Protein AF-0000000078655365 (afdb_homodimer)

Structure (mmCIF, N/CA/C/O backbone):
data_AF-0000000078655365-model_v1
#
loop_
_entity.id
_entity.type
_entity.pdbx_description
1 polymer 'Superoxide dismutase family protein'
#
loop_
_atom_site.group_PDB
_atom_site.id
_atom_site.type_symbol
_atom_site.label_atom_id
_atom_site.label_alt_id
_atom_site.label_comp_id
_atom_site.label_asym_id
_atom_site.label_entity_id
_atom_site.label_seq_id
_atom_site.pdbx_PDB_ins_code
_atom_site.Cartn_x
_atom_site.Cartn_y
_atom_site.Cartn_z
_atom_site.occupancy
_atom_site.B_iso_or_equiv
_atom_site.auth_seq_id
_atom_site.auth_comp_id
_atom_site.auth_asym_id
_atom_site.auth_atom_id
_atom_site.pdbx_PDB_model_num
ATOM 1 N N . MET A 1 1 ? 68.375 14.352 23.734 1 37.69 1 MET A N 1
ATOM 2 C CA . MET A 1 1 ? 67 14.031 24.109 1 37.69 1 MET A CA 1
ATOM 3 C C . MET A 1 1 ? 66.125 13.93 22.891 1 37.69 1 MET A C 1
ATOM 5 O O . MET A 1 1 ? 65.875 14.93 22.219 1 37.69 1 MET A O 1
ATOM 9 N N . LYS A 1 2 ? 66.312 12.781 22.078 1 41.91 2 LYS A N 1
ATOM 10 C CA . LYS A 1 2 ? 65.562 12.469 20.859 1 41.91 2 LYS A CA 1
ATOM 11 C C . LYS A 1 2 ? 64.062 12.555 21.094 1 41.91 2 LYS A C 1
ATOM 13 O O . LYS A 1 2 ? 63.531 11.953 22.031 1 41.91 2 LYS A O 1
ATOM 18 N N . LYS A 1 3 ? 63.344 13.633 20.703 1 46.44 3 LYS A N 1
ATOM 19 C CA . LYS A 1 3 ? 61.906 13.906 20.625 1 46.44 3 LYS A CA 1
ATOM 20 C C . LYS A 1 3 ? 61.156 12.781 19.906 1 46.44 3 LYS A C 1
ATOM 22 O O . LYS A 1 3 ? 61.5 12.445 18.766 1 46.44 3 LYS A O 1
ATOM 27 N N . TRP A 1 4 ? 60.812 11.703 20.578 1 49 4 TRP A N 1
ATOM 28 C CA . TRP A 1 4 ? 59.938 10.656 20.031 1 49 4 TRP A CA 1
ATOM 29 C C . TRP A 1 4 ? 58.625 11.242 19.5 1 49 4 TRP A C 1
ATOM 31 O O . TRP A 1 4 ? 57.906 11.922 20.219 1 49 4 TRP A O 1
ATOM 41 N N . ILE A 1 5 ? 58.562 11.609 18.266 1 50.75 5 ILE A N 1
ATOM 42 C CA . ILE A 1 5 ? 57.375 12.031 17.531 1 50.75 5 ILE A CA 1
ATOM 43 C C . ILE A 1 5 ? 56.312 10.938 17.625 1 50.75 5 ILE A C 1
ATOM 45 O O . ILE A 1 5 ? 56.531 9.805 17.188 1 50.75 5 ILE A O 1
ATOM 49 N N . ALA A 1 6 ? 55.469 10.844 18.609 1 49.91 6 ALA A N 1
ATOM 50 C CA . ALA A 1 6 ? 54.25 10.016 18.719 1 49.91 6 ALA A CA 1
ATOM 51 C C . ALA A 1 6 ? 53.344 10.234 17.531 1 49.91 6 ALA A C 1
ATOM 53 O O . ALA A 1 6 ? 52.875 11.352 17.297 1 49.91 6 ALA A O 1
ATOM 54 N N . LEU A 1 7 ? 53.562 9.484 16.516 1 52.28 7 LEU A N 1
ATOM 55 C CA . LEU A 1 7 ? 52.625 9.438 15.391 1 52.28 7 LEU A CA 1
ATOM 56 C C . LEU A 1 7 ? 51.281 8.945 15.844 1 52.28 7 LEU A C 1
ATOM 58 O O . LEU A 1 7 ? 51.156 7.84 16.375 1 52.28 7 LEU A O 1
ATOM 62 N N . SER A 1 8 ? 50.375 9.781 16.25 1 50.94 8 SER A N 1
ATOM 63 C CA . SER A 1 8 ? 48.969 9.414 16.516 1 50.94 8 SER A CA 1
ATOM 64 C C . SER A 1 8 ? 48.312 8.867 15.273 1 50.94 8 SER A C 1
ATOM 66 O O . SER A 1 8 ? 48.25 9.531 14.234 1 50.94 8 SER A O 1
ATOM 68 N N . VAL A 1 9 ? 48.281 7.586 15.102 1 48.53 9 VAL A N 1
ATOM 69 C CA . VAL A 1 9 ? 47.469 6.941 14.086 1 48.53 9 VAL A CA 1
ATOM 70 C C . VAL A 1 9 ? 46 7.211 14.367 1 48.53 9 VAL A C 1
ATOM 72 O O . VAL A 1 9 ? 45.469 6.828 15.422 1 48.53 9 VAL A O 1
ATOM 75 N N . ALA A 1 10 ? 45.406 8.25 13.758 1 49.22 10 ALA A N 1
ATOM 76 C CA . ALA A 1 10 ? 43.969 8.453 13.734 1 49.22 10 ALA A CA 1
ATOM 77 C C . ALA A 1 10 ? 43.25 7.262 13.094 1 49.22 10 ALA A C 1
ATOM 79 O O . ALA A 1 10 ? 43.438 6.988 11.906 1 49.22 10 ALA A O 1
ATOM 80 N N . LEU A 1 11 ? 42.844 6.316 13.875 1 48.16 11 LEU A N 1
ATOM 81 C CA . LEU A 1 11 ? 41.938 5.277 13.375 1 48.16 11 LEU A CA 1
ATOM 82 C C . LEU A 1 11 ? 40.656 5.875 12.859 1 48.16 11 LEU A C 1
ATOM 84 O O . LEU A 1 11 ? 39.875 6.422 13.641 1 48.16 11 LEU A O 1
ATOM 88 N N . CYS A 1 12 ? 40.531 6.195 11.617 1 46.16 12 CYS A N 1
ATOM 89 C CA . CYS A 1 12 ? 39.281 6.531 10.945 1 46.16 12 CYS A CA 1
ATOM 90 C C . CYS A 1 12 ? 38.312 5.359 11 1 46.16 12 CYS A C 1
ATOM 92 O O . CYS A 1 12 ? 38.5 4.344 10.336 1 46.16 12 CYS A O 1
ATOM 94 N N . ALA A 1 13 ? 37.594 5.156 12.047 1 45.22 13 ALA A N 1
ATOM 95 C CA . ALA A 1 13 ? 36.469 4.207 12.062 1 45.22 13 ALA A CA 1
ATOM 96 C C . ALA A 1 13 ? 35.438 4.562 10.992 1 45.22 13 ALA A C 1
ATOM 98 O O . ALA A 1 13 ? 34.688 5.543 11.133 1 45.22 13 ALA A O 1
ATOM 99 N N . SER A 1 14 ? 35.594 4.18 9.781 1 43.38 14 SER A N 1
ATOM 100 C CA . SER A 1 14 ? 34.531 4.258 8.797 1 43.38 14 SER A CA 1
ATOM 101 C C . SER A 1 14 ? 33.312 3.441 9.242 1 43.38 14 SER A C 1
ATOM 103 O O . SER A 1 14 ? 33.438 2.238 9.484 1 43.38 14 SER A O 1
ATOM 105 N N . ALA A 1 15 ? 32.375 3.939 10.008 1 42.53 15 ALA A N 1
ATOM 106 C CA . ALA A 1 15 ? 31.078 3.285 10.203 1 42.53 15 ALA A CA 1
ATOM 107 C C . ALA A 1 15 ? 30.5 2.816 8.875 1 42.53 15 ALA A C 1
ATOM 109 O O . ALA A 1 15 ? 30.078 3.631 8.055 1 42.53 15 ALA A O 1
ATOM 110 N N . ALA A 1 16 ? 30.984 1.766 8.289 1 40.19 16 ALA A N 1
ATOM 111 C CA . ALA A 1 16 ? 30.312 1.154 7.152 1 40.19 16 ALA A CA 1
ATOM 112 C C . ALA A 1 16 ? 28.797 1.091 7.383 1 40.19 16 ALA A C 1
ATOM 114 O O . ALA A 1 16 ? 28.344 0.49 8.359 1 40.19 16 ALA A O 1
ATOM 115 N N . VAL A 1 17 ? 28.078 2.139 7.125 1 42.56 17 VAL A N 1
ATOM 116 C CA . VAL A 1 17 ? 26.641 1.958 7.031 1 42.56 17 VAL A CA 1
ATOM 117 C C . VAL A 1 17 ? 26.328 0.613 6.375 1 42.56 17 VAL A C 1
ATOM 119 O O . VAL A 1 17 ? 26.656 0.392 5.211 1 42.56 17 VAL A O 1
ATOM 122 N N . GLN A 1 18 ? 26.531 -0.54 7.066 1 46.5 18 GLN A N 1
ATOM 123 C CA . GLN A 1 18 ? 26.109 -1.831 6.535 1 46.5 18 GLN A CA 1
ATOM 124 C C . GLN A 1 18 ? 24.828 -1.699 5.723 1 46.5 18 GLN A C 1
ATOM 126 O O . GLN A 1 18 ? 23.812 -1.214 6.23 1 46.5 18 GLN A O 1
ATOM 131 N N . ALA A 1 19 ? 25.125 -1.527 4.457 1 54 19 ALA A N 1
ATOM 132 C CA . ALA A 1 19 ? 23.953 -1.594 3.588 1 54 19 ALA A CA 1
ATOM 133 C C . ALA A 1 19 ? 22.984 -2.686 4.047 1 54 19 ALA A C 1
ATOM 135 O O . ALA A 1 19 ? 23.391 -3.836 4.234 1 54 19 ALA A O 1
ATOM 136 N N . ALA A 1 20 ? 21.828 -2.309 4.629 1 67.81 20 ALA A N 1
ATOM 137 C CA . ALA A 1 20 ? 20.812 -3.285 5 1 67.81 20 ALA A CA 1
ATOM 138 C C . ALA A 1 20 ? 20.641 -4.336 3.906 1 67.81 20 ALA A C 1
ATOM 140 O O . ALA A 1 20 ? 20.656 -4.016 2.717 1 67.81 20 ALA A O 1
ATOM 141 N N . ASP A 1 21 ? 20.828 -5.672 4.145 1 89.81 21 ASP A N 1
ATOM 142 C CA . ASP A 1 21 ? 20.641 -6.785 3.221 1 89.81 21 ASP A CA 1
ATOM 143 C C . ASP A 1 21 ? 19.375 -6.59 2.395 1 89.81 21 ASP A C 1
ATOM 145 O O . ASP A 1 21 ? 18.375 -6.051 2.887 1 89.81 21 ASP A O 1
ATOM 149 N N . SER A 1 22 ? 19.469 -6.691 1.063 1 97.88 22 SER A N 1
ATOM 150 C CA . SER A 1 22 ? 18.344 -6.598 0.145 1 97.88 22 SER A CA 1
ATOM 151 C C . SER A 1 22 ? 18.391 -7.699 -0.909 1 97.88 22 SER A C 1
ATOM 153 O O . SER A 1 22 ? 19.438 -8.32 -1.115 1 97.88 22 SER A O 1
ATOM 155 N N . ILE A 1 23 ? 17.266 -8.086 -1.446 1 98.69 23 ILE A N 1
ATOM 156 C CA . ILE A 1 23 ? 17.125 -8.938 -2.625 1 98.69 23 ILE A CA 1
ATOM 157 C C . ILE A 1 23 ? 16.562 -8.133 -3.785 1 98.69 23 ILE A C 1
ATOM 159 O O . ILE A 1 23 ? 15.547 -7.438 -3.629 1 98.69 23 ILE A O 1
ATOM 163 N N . LYS A 1 24 ? 17.219 -8.102 -4.867 1 98.75 24 LYS A N 1
ATOM 164 C CA . LYS A 1 24 ? 16.688 -7.48 -6.078 1 98.75 24 LYS A CA 1
ATOM 165 C C . LYS A 1 24 ? 16.156 -8.531 -7.047 1 98.75 24 LYS A C 1
ATOM 167 O O . LYS A 1 24 ? 16.875 -9.445 -7.449 1 98.75 24 LYS A O 1
ATOM 172 N N . VAL A 1 25 ? 14.914 -8.453 -7.434 1 98.94 25 VAL A N 1
ATOM 173 C CA . VAL A 1 25 ? 14.242 -9.414 -8.289 1 98.94 25 VAL A CA 1
ATOM 174 C C . VAL A 1 25 ? 13.898 -8.766 -9.633 1 98.94 25 VAL A C 1
ATOM 176 O O . VAL A 1 25 ? 13.18 -7.762 -9.672 1 98.94 25 VAL A O 1
ATOM 179 N N . GLU A 1 26 ? 14.352 -9.25 -10.695 1 98.94 26 GLU A N 1
ATOM 180 C CA . GLU A 1 26 ? 13.922 -8.812 -12.023 1 98.94 26 GLU A CA 1
ATOM 181 C C . GLU A 1 26 ? 12.617 -9.484 -12.43 1 98.94 26 GLU A C 1
ATOM 183 O O . GLU A 1 26 ? 12.477 -10.703 -12.312 1 98.94 26 GLU A O 1
ATOM 188 N N . LEU A 1 27 ? 11.711 -8.734 -12.891 1 98.94 27 LEU A N 1
ATOM 189 C CA . LEU A 1 27 ? 10.445 -9.281 -13.383 1 98.94 27 LEU A CA 1
ATOM 190 C C . LEU A 1 27 ? 10.383 -9.203 -14.906 1 98.94 27 LEU A C 1
ATOM 192 O O . LEU A 1 27 ? 10.633 -8.141 -15.484 1 98.94 27 LEU A O 1
ATOM 196 N N . LYS A 1 28 ? 10.008 -10.266 -15.492 1 98.94 28 LYS A N 1
ATOM 197 C CA . LYS A 1 28 ? 9.836 -10.359 -16.938 1 98.94 28 LYS A CA 1
ATOM 198 C C . LYS A 1 28 ? 8.438 -10.836 -17.297 1 98.94 28 LYS A C 1
ATOM 200 O O . LYS A 1 28 ? 7.816 -11.594 -16.547 1 98.94 28 LYS A O 1
ATOM 205 N N . GLU A 1 29 ? 8 -10.383 -18.406 1 98.88 29 GLU A N 1
ATOM 206 C CA . GLU A 1 29 ? 6.695 -10.82 -18.875 1 98.88 29 GLU A CA 1
ATOM 207 C C . GLU A 1 29 ? 6.621 -12.344 -18.969 1 98.88 29 GLU A C 1
ATOM 209 O O . GLU A 1 29 ? 7.57 -12.992 -19.406 1 98.88 29 GLU A O 1
ATOM 214 N N . ALA A 1 30 ? 5.547 -12.867 -18.5 1 98.88 30 ALA A N 1
ATOM 215 C CA . ALA A 1 30 ? 5.285 -14.297 -18.625 1 98.88 30 ALA A CA 1
ATOM 216 C C . ALA A 1 30 ? 4.598 -14.617 -19.953 1 98.88 30 ALA A C 1
ATOM 218 O O . ALA A 1 30 ? 3.5 -14.125 -20.219 1 98.88 30 ALA A O 1
ATOM 219 N N . THR A 1 31 ? 5.207 -15.414 -20.734 1 98.38 31 THR A N 1
ATOM 220 C CA . THR A 1 31 ? 4.617 -15.797 -22.016 1 98.38 31 THR A CA 1
ATOM 221 C C . THR A 1 31 ? 4.523 -17.312 -22.141 1 98.38 31 THR A C 1
ATOM 223 O O . THR A 1 31 ? 5.082 -18.047 -21.312 1 98.38 31 THR A O 1
ATOM 226 N N . ALA A 1 32 ? 3.82 -17.75 -23.109 1 97.5 32 ALA A N 1
ATOM 227 C CA . ALA A 1 32 ? 3.686 -19.188 -23.359 1 97.5 32 ALA A CA 1
ATOM 228 C C . ALA A 1 32 ? 5.031 -19.812 -23.719 1 97.5 32 ALA A C 1
ATOM 230 O O . ALA A 1 32 ? 5.234 -21.016 -23.531 1 97.5 32 ALA A O 1
ATOM 231 N N . GLN A 1 33 ? 5.973 -19.062 -24.25 1 96.56 33 GLN A N 1
ATOM 232 C CA . GLN A 1 33 ? 7.262 -19.547 -24.734 1 96.56 33 GLN A CA 1
ATOM 233 C C . GLN A 1 33 ? 8.344 -19.391 -23.656 1 96.56 33 GLN A C 1
ATOM 235 O O . GLN A 1 33 ? 9.469 -19.859 -23.828 1 96.56 33 GLN A O 1
ATOM 240 N N . GLY A 1 34 ? 7.961 -18.734 -22.609 1 97.19 34 GLY A N 1
ATOM 241 C CA . GLY A 1 34 ? 8.953 -18.438 -21.594 1 97.19 34 GLY A CA 1
ATOM 242 C C . GLY A 1 34 ? 9.008 -16.969 -21.219 1 97.19 34 GLY A C 1
ATOM 243 O O . GLY A 1 34 ? 8 -16.266 -21.328 1 97.19 34 GLY A O 1
ATOM 244 N N . GLU A 1 35 ? 10.102 -16.531 -20.734 1 97.69 35 GLU A N 1
ATOM 245 C CA . GLU A 1 35 ? 10.266 -15.156 -20.266 1 97.69 35 GLU A CA 1
ATOM 246 C C . GLU A 1 35 ? 10.227 -14.164 -21.422 1 97.69 35 GLU A C 1
ATOM 248 O O . GLU A 1 35 ? 10.867 -14.383 -22.453 1 97.69 35 GLU A O 1
ATOM 253 N N . GLY A 1 36 ? 9.445 -13.156 -21.266 1 98.5 36 GLY A N 1
ATOM 254 C CA . GLY A 1 36 ? 9.438 -12.047 -22.219 1 98.5 36 GLY A CA 1
ATOM 255 C C . GLY A 1 36 ? 10.312 -10.891 -21.781 1 98.5 36 GLY A C 1
ATOM 256 O O . GLY A 1 36 ? 11.383 -11.094 -21.203 1 98.5 36 GLY A O 1
ATOM 257 N N . LYS A 1 37 ? 9.891 -9.703 -22.203 1 98.31 37 LYS A N 1
ATOM 258 C CA . LYS A 1 37 ? 10.664 -8.508 -21.891 1 98.31 37 LYS A CA 1
ATOM 259 C C . LYS A 1 37 ? 10.641 -8.195 -20.391 1 98.31 37 LYS A C 1
ATOM 261 O O . LYS A 1 37 ? 9.656 -8.484 -19.719 1 98.31 37 LYS A O 1
ATOM 266 N N . SER A 1 38 ? 11.727 -7.605 -19.953 1 98.88 38 SER A N 1
ATOM 267 C CA . SER A 1 38 ? 11.773 -7.137 -18.578 1 98.88 38 SER A CA 1
ATOM 268 C C . SER A 1 38 ? 10.812 -5.977 -18.344 1 98.88 38 SER A C 1
ATOM 270 O O . SER A 1 38 ? 10.711 -5.078 -19.188 1 98.88 38 SER A O 1
ATOM 272 N N . VAL A 1 39 ? 10.125 -6.035 -17.25 1 98.88 39 VAL A N 1
ATOM 273 C CA . VAL A 1 39 ? 9.273 -4.898 -16.891 1 98.88 39 VAL A CA 1
ATOM 274 C C . VAL A 1 39 ? 9.875 -4.152 -15.711 1 98.88 39 VAL A C 1
ATOM 276 O O . VAL A 1 39 ? 9.227 -3.277 -15.125 1 98.88 39 VAL A O 1
ATOM 279 N N . GLY A 1 40 ? 11.047 -4.477 -15.266 1 98.94 40 GLY A N 1
ATOM 280 C CA . GLY A 1 40 ? 11.727 -3.762 -14.195 1 98.94 40 GLY A CA 1
ATOM 281 C C . GLY A 1 40 ? 12.117 -4.656 -13.039 1 98.94 40 GLY A C 1
ATOM 282 O O . GLY A 1 40 ? 12.359 -5.852 -13.219 1 98.94 40 GLY A O 1
ATOM 283 N N . PHE A 1 41 ? 12.312 -4.027 -11.836 1 98.94 41 PHE A N 1
ATOM 284 C CA . PHE A 1 41 ? 12.828 -4.719 -10.664 1 98.94 41 PHE A CA 1
ATOM 285 C C . PHE A 1 41 ? 11.984 -4.406 -9.43 1 98.94 41 PHE A C 1
ATOM 287 O O . PHE A 1 41 ? 11.352 -3.355 -9.359 1 98.94 41 PHE A O 1
ATOM 294 N N . VAL A 1 42 ? 12 -5.367 -8.578 1 98.94 42 VAL A N 1
ATOM 295 C CA . VAL A 1 42 ? 11.523 -5.152 -7.219 1 98.94 42 VAL A CA 1
ATOM 296 C C . VAL A 1 42 ? 12.656 -5.41 -6.227 1 98.94 42 VAL A C 1
ATOM 298 O O . VAL A 1 42 ? 13.266 -6.48 -6.238 1 98.94 42 VAL A O 1
ATOM 301 N N . THR A 1 43 ? 12.945 -4.414 -5.395 1 98.94 43 THR A N 1
ATOM 302 C CA . THR A 1 43 ? 13.906 -4.574 -4.312 1 98.94 43 THR A CA 1
ATOM 303 C C . THR A 1 43 ? 13.203 -4.879 -2.996 1 98.94 43 THR A C 1
ATOM 305 O O . THR A 1 43 ? 12.297 -4.145 -2.586 1 98.94 43 THR A O 1
ATOM 308 N N . ILE A 1 44 ? 13.648 -5.961 -2.391 1 98.94 44 ILE A N 1
ATOM 309 C CA . ILE A 1 44 ? 13.023 -6.383 -1.14 1 98.94 44 ILE A CA 1
ATOM 310 C C . ILE A 1 44 ? 13.992 -6.137 0.02 1 98.94 44 ILE A C 1
ATOM 312 O O . ILE A 1 44 ? 15.164 -6.52 -0.047 1 98.94 44 ILE A O 1
ATOM 316 N N . THR A 1 45 ? 13.523 -5.449 1.015 1 98.62 45 THR A N 1
ATOM 317 C CA . THR A 1 45 ? 14.297 -5.176 2.219 1 98.62 45 THR A CA 1
ATOM 318 C C . THR A 1 45 ? 13.531 -5.602 3.467 1 98.62 45 THR A C 1
ATOM 320 O O . THR A 1 45 ? 12.336 -5.906 3.393 1 98.62 45 THR A O 1
ATOM 323 N N . GLU A 1 46 ? 14.281 -5.676 4.555 1 98 46 GLU A N 1
ATOM 324 C CA . GLU A 1 46 ? 13.664 -5.973 5.844 1 98 46 GLU A CA 1
ATOM 325 C C . GLU A 1 46 ? 13.375 -4.695 6.625 1 98 46 GLU A C 1
ATOM 327 O O . GLU A 1 46 ? 14.109 -3.713 6.512 1 98 46 GLU A O 1
ATOM 332 N N . SER A 1 47 ? 12.289 -4.711 7.379 1 97.69 47 SER A N 1
ATOM 333 C CA . SER A 1 47 ? 11.984 -3.699 8.383 1 97.69 47 SER A CA 1
ATOM 334 C C . SER A 1 47 ? 11.523 -4.34 9.688 1 97.69 47 SER A C 1
ATOM 336 O O . SER A 1 47 ? 11.25 -5.539 9.734 1 97.69 47 SER A O 1
ATOM 338 N N . PRO A 1 48 ? 11.438 -3.537 10.75 1 97.31 48 PRO A N 1
ATOM 339 C CA . PRO A 1 48 ? 10.898 -4.082 12 1 97.31 48 PRO A CA 1
ATOM 340 C C . PRO A 1 48 ? 9.461 -4.559 11.867 1 97.31 48 PRO A C 1
ATOM 342 O O . PRO A 1 48 ? 8.969 -5.301 12.719 1 97.31 48 PRO A O 1
ATOM 345 N N . TYR A 1 49 ? 8.828 -4.223 10.812 1 98.62 49 TYR A N 1
ATOM 346 C CA . TYR A 1 49 ? 7.402 -4.516 10.695 1 98.62 49 TYR A CA 1
ATOM 347 C C . TYR A 1 49 ? 7.148 -5.512 9.57 1 98.62 49 TYR A C 1
ATOM 349 O O . TYR A 1 49 ? 5.996 -5.754 9.195 1 98.62 49 TYR A O 1
ATOM 357 N N . GLY A 1 50 ? 8.242 -6.035 8.969 1 98.56 50 GLY A N 1
ATOM 358 C CA . GLY A 1 50 ? 8.109 -7.004 7.891 1 98.56 50 GLY A CA 1
ATOM 359 C C . GLY A 1 50 ? 8.922 -6.648 6.66 1 98.56 50 GLY A C 1
ATOM 360 O O . GLY A 1 50 ? 9.664 -5.664 6.664 1 98.56 50 GLY A O 1
ATOM 361 N N . ALA A 1 51 ? 8.789 -7.445 5.648 1 98.88 51 ALA A N 1
ATOM 362 C CA . ALA A 1 51 ? 9.508 -7.23 4.398 1 98.88 51 ALA A CA 1
ATOM 363 C C . ALA A 1 51 ? 8.859 -6.121 3.576 1 98.88 51 ALA A C 1
ATOM 365 O O . ALA A 1 51 ? 7.633 -6.016 3.525 1 98.88 51 ALA A O 1
ATOM 366 N N . VAL A 1 52 ? 9.672 -5.301 2.98 1 98.88 52 VAL A N 1
ATOM 367 C CA . VAL A 1 52 ? 9.203 -4.207 2.141 1 98.88 52 VAL A CA 1
ATOM 368 C C . VAL A 1 52 ? 9.578 -4.473 0.685 1 98.88 52 VAL A C 1
ATOM 370 O O . VAL A 1 52 ? 10.75 -4.676 0.367 1 98.88 52 VAL A O 1
ATOM 373 N N . PHE A 1 53 ? 8.57 -4.523 -0.189 1 98.94 53 PHE A N 1
ATOM 374 C CA . PHE A 1 53 ? 8.75 -4.688 -1.627 1 98.94 53 PHE A CA 1
ATOM 375 C C . PHE A 1 53 ? 8.695 -3.338 -2.336 1 98.94 53 PHE A C 1
ATOM 377 O O . PHE A 1 53 ? 7.648 -2.691 -2.377 1 98.94 53 PHE A O 1
ATOM 384 N N . THR A 1 54 ? 9.789 -2.869 -2.867 1 98.88 54 THR A N 1
ATOM 385 C CA . THR A 1 54 ? 9.867 -1.583 -3.553 1 98.88 54 THR A CA 1
ATOM 386 C C . THR A 1 54 ? 10.008 -1.78 -5.059 1 98.88 54 THR A C 1
ATOM 388 O O . THR A 1 54 ? 11.094 -2.117 -5.543 1 98.88 54 THR A O 1
ATOM 391 N N . PRO A 1 55 ? 8.992 -1.45 -5.77 1 98.94 55 PRO A N 1
ATOM 392 C CA . PRO A 1 55 ? 9.039 -1.688 -7.215 1 98.94 55 PRO A CA 1
ATOM 393 C C . PRO A 1 55 ? 9.656 -0.521 -7.984 1 98.94 55 PRO A C 1
ATOM 395 O O . PRO A 1 55 ? 9.531 0.633 -7.562 1 98.94 55 PRO A O 1
ATOM 398 N N . GLU A 1 56 ? 10.312 -0.768 -8.977 1 98.88 56 GLU A N 1
ATOM 399 C CA . GLU A 1 56 ? 10.703 0.079 -10.102 1 98.88 56 GLU A CA 1
ATOM 400 C C . GLU A 1 56 ? 10.305 -0.551 -11.43 1 98.88 56 GLU A C 1
ATOM 402 O O . GLU A 1 56 ? 11.148 -1.112 -12.133 1 98.88 56 GLU A O 1
ATOM 407 N N . LEU A 1 57 ? 9.023 -0.442 -11.727 1 98.94 57 LEU A N 1
ATOM 408 C CA . LEU A 1 57 ? 8.445 -1.149 -12.859 1 98.94 57 LEU A CA 1
ATOM 409 C C . LEU A 1 57 ? 7.922 -0.167 -13.898 1 98.94 57 LEU A C 1
ATOM 411 O O . LEU A 1 57 ? 7.484 0.933 -13.555 1 98.94 57 LEU A O 1
ATOM 415 N N . ASN A 1 58 ? 7.918 -0.549 -15.078 1 98.69 58 ASN A N 1
ATOM 416 C CA . ASN A 1 58 ? 7.406 0.2 -16.219 1 98.69 58 ASN A CA 1
ATOM 417 C C . ASN A 1 58 ? 6.82 -0.728 -17.281 1 98.69 58 ASN A C 1
ATOM 419 O O . ASN A 1 58 ? 7.148 -1.914 -17.328 1 98.69 58 ASN A O 1
ATOM 423 N N . GLY A 1 59 ? 5.906 -0.166 -18.031 1 97.81 59 GLY A N 1
ATOM 424 C CA . GLY A 1 59 ? 5.328 -0.959 -19.109 1 97.81 59 GLY A CA 1
ATOM 425 C C . GLY A 1 59 ? 4.277 -1.939 -18.625 1 97.81 59 GLY A C 1
ATOM 426 O O . GLY A 1 59 ? 4.059 -2.98 -19.25 1 97.81 59 GLY A O 1
ATOM 427 N N . VAL A 1 60 ? 3.752 -1.68 -17.562 1 98.25 60 VAL A N 1
ATOM 428 C CA . VAL A 1 60 ? 2.65 -2.465 -17.016 1 98.25 60 VAL A CA 1
ATOM 429 C C . VAL A 1 60 ? 1.337 -1.705 -17.188 1 98.25 60 VAL A C 1
ATOM 431 O O . VAL A 1 60 ? 1.3 -0.478 -17.062 1 98.25 60 VAL A O 1
ATOM 434 N N . ALA A 1 61 ? 0.232 -2.389 -17.531 1 98.31 61 ALA A N 1
ATOM 435 C CA . ALA A 1 61 ? -1.052 -1.724 -17.75 1 98.31 61 ALA A CA 1
ATOM 436 C C . ALA A 1 61 ? -1.479 -0.957 -16.5 1 98.31 61 ALA A C 1
ATOM 438 O O . ALA A 1 61 ? -1.37 -1.468 -15.383 1 98.31 61 ALA A O 1
ATOM 439 N N . PRO A 1 62 ? -1.942 0.254 -16.703 1 98.62 62 PRO A N 1
ATOM 440 C CA . PRO A 1 62 ? -2.398 1.028 -15.547 1 98.62 62 PRO A CA 1
ATOM 441 C C . PRO A 1 62 ? -3.523 0.335 -14.781 1 98.62 62 PRO A C 1
ATOM 443 O O . PRO A 1 62 ? -4.355 -0.346 -15.375 1 98.62 62 PRO A O 1
ATOM 446 N N . GLY A 1 63 ? -3.549 0.619 -13.422 1 98.38 63 GLY A N 1
ATOM 447 C CA . GLY A 1 63 ? -4.605 0.04 -12.602 1 98.38 63 GLY A CA 1
ATOM 448 C C . GLY A 1 63 ? -4.082 -0.863 -11.5 1 98.38 63 GLY A C 1
ATOM 449 O O . GLY A 1 63 ? -2.916 -0.771 -11.117 1 98.38 63 GLY A O 1
ATOM 450 N N . VAL A 1 64 ? -4.961 -1.678 -10.938 1 98.69 64 VAL A N 1
ATOM 451 C CA . VAL A 1 64 ? -4.656 -2.543 -9.805 1 98.69 64 VAL A CA 1
ATOM 452 C C . VAL A 1 64 ? -4.297 -3.941 -10.305 1 98.69 64 VAL A C 1
ATOM 454 O O . VAL A 1 64 ? -4.977 -4.492 -11.172 1 98.69 64 VAL A O 1
ATOM 457 N N . HIS A 1 65 ? -3.225 -4.516 -9.758 1 98.88 65 HIS A N 1
ATOM 458 C CA . HIS A 1 65 ? -2.762 -5.848 -10.133 1 98.88 65 HIS A CA 1
ATOM 459 C C . HIS A 1 65 ? -2.561 -6.723 -8.898 1 98.88 65 HIS A C 1
ATOM 461 O O . HIS A 1 65 ? -2.066 -6.254 -7.875 1 98.88 65 HIS A O 1
ATOM 467 N N . GLY A 1 66 ? -2.988 -7.98 -9.047 1 98.88 66 GLY A N 1
ATOM 468 C CA . GLY A 1 66 ? -2.543 -8.938 -8.047 1 98.88 66 GLY A CA 1
ATOM 469 C C . GLY A 1 66 ? -1.032 -9.055 -7.965 1 98.88 66 GLY A C 1
ATOM 470 O O . GLY A 1 66 ? -0.345 -9.039 -8.984 1 98.88 66 GLY A O 1
ATOM 471 N N . PHE A 1 67 ? -0.538 -9.125 -6.816 1 99 67 PHE A N 1
ATOM 472 C CA . PHE A 1 67 ? 0.881 -9.188 -6.484 1 99 67 PHE A CA 1
ATOM 473 C C . PHE A 1 67 ? 1.137 -10.203 -5.383 1 99 67 PHE A C 1
ATOM 475 O O . PHE A 1 67 ? 0.609 -10.078 -4.273 1 99 67 PHE A O 1
ATOM 482 N N . HIS A 1 68 ? 1.925 -11.266 -5.727 1 98.94 68 HIS A N 1
ATOM 483 C CA . HIS A 1 68 ? 2.037 -12.367 -4.785 1 98.94 68 HIS A CA 1
ATOM 484 C C . HIS A 1 68 ? 3.43 -12.992 -4.828 1 98.94 68 HIS A C 1
ATOM 486 O O . HIS A 1 68 ? 4.125 -12.891 -5.84 1 98.94 68 HIS A O 1
ATOM 492 N N . VAL A 1 69 ? 3.812 -13.562 -3.752 1 99 69 VAL A N 1
ATOM 493 C CA . VAL A 1 69 ? 4.879 -14.555 -3.758 1 99 69 VAL A CA 1
ATOM 494 C C . VAL A 1 69 ? 4.297 -15.938 -4.035 1 99 69 VAL A C 1
ATOM 496 O O . VAL A 1 69 ? 3.359 -16.375 -3.363 1 99 69 VAL A O 1
ATOM 499 N N . HIS A 1 70 ? 4.789 -16.531 -5.023 1 98.94 70 HIS A N 1
ATOM 500 C CA . HIS A 1 70 ? 4.363 -17.875 -5.395 1 98.94 70 HIS A CA 1
ATOM 501 C C . HIS A 1 70 ? 5.32 -18.922 -4.84 1 98.94 70 HIS A C 1
ATOM 503 O O . HIS A 1 70 ? 6.453 -18.609 -4.473 1 98.94 70 HIS A O 1
ATOM 509 N N . ALA A 1 71 ? 4.945 -20.172 -4.844 1 98.88 71 ALA A N 1
ATOM 510 C CA . ALA A 1 71 ? 5.523 -21.234 -4.023 1 98.88 71 ALA A CA 1
ATOM 511 C C . ALA A 1 71 ? 6.863 -21.703 -4.582 1 98.88 71 ALA A C 1
ATOM 513 O O . ALA A 1 71 ? 7.773 -22.047 -3.826 1 98.88 71 ALA A O 1
ATOM 514 N N . ASN A 1 72 ? 7.008 -21.719 -5.879 1 98.88 72 ASN A N 1
ATOM 515 C CA . ASN A 1 72 ? 8.172 -22.344 -6.492 1 98.88 72 ASN A CA 1
ATOM 516 C C . ASN A 1 72 ? 9.07 -21.312 -7.168 1 98.88 72 ASN A C 1
ATOM 518 O O . ASN A 1 72 ? 8.586 -20.312 -7.707 1 98.88 72 ASN A O 1
ATOM 522 N N . PRO A 1 73 ? 10.391 -21.562 -7.215 1 98.88 73 PRO A N 1
ATOM 523 C CA . PRO A 1 73 ? 11.336 -20.641 -7.844 1 98.88 73 PRO A CA 1
ATOM 524 C C . PRO A 1 73 ? 11.484 -20.859 -9.344 1 98.88 73 PRO A C 1
ATOM 526 O O . PRO A 1 73 ? 12.586 -21.125 -9.828 1 98.88 73 PRO A O 1
ATOM 529 N N . SER A 1 74 ? 10.375 -20.703 -10.07 1 98.88 74 SER A N 1
ATOM 530 C CA . SER A 1 74 ? 10.406 -20.922 -11.516 1 98.88 74 SER A CA 1
ATOM 531 C C . SER A 1 74 ? 9.375 -20.047 -12.227 1 98.88 74 SER A C 1
ATOM 533 O O . SER A 1 74 ? 8.227 -19.969 -11.789 1 98.88 74 SER A O 1
ATOM 535 N N . CYS A 1 75 ? 9.82 -19.453 -13.281 1 98.81 75 CYS A N 1
ATOM 536 C CA . CYS A 1 75 ? 8.914 -18.688 -14.125 1 98.81 75 CYS A CA 1
ATOM 537 C C . CYS A 1 75 ? 8.695 -19.375 -15.469 1 98.81 75 CYS A C 1
ATOM 539 O O . CYS A 1 75 ? 8.219 -18.75 -16.422 1 98.81 75 CYS A O 1
ATOM 541 N N . ALA A 1 76 ? 9.055 -20.609 -15.516 1 98.62 76 ALA A N 1
ATOM 542 C CA . ALA A 1 76 ? 8.883 -21.375 -16.75 1 98.62 76 ALA A CA 1
ATOM 543 C C . ALA A 1 76 ? 7.406 -21.672 -17.016 1 98.62 76 ALA A C 1
ATOM 545 O O . ALA A 1 76 ? 6.637 -21.906 -16.078 1 98.62 76 ALA A O 1
ATOM 546 N N . PRO A 1 77 ? 7.102 -21.625 -18.328 1 98.56 77 PRO A N 1
ATOM 547 C CA . PRO A 1 77 ? 5.738 -22.062 -18.641 1 98.56 77 PRO A CA 1
ATOM 548 C C . PRO A 1 77 ? 5.516 -23.547 -18.359 1 98.56 77 PRO A C 1
ATOM 550 O O . PRO A 1 77 ? 6.473 -24.328 -18.344 1 98.56 77 PRO A O 1
ATOM 553 N N . THR A 1 78 ? 4.336 -23.875 -18.062 1 98 78 THR A N 1
ATOM 554 C CA . THR A 1 78 ? 3.879 -25.25 -18 1 98 78 THR A CA 1
ATOM 555 C C . THR A 1 78 ? 2.695 -25.469 -18.938 1 98 78 THR A C 1
ATOM 557 O O . THR A 1 78 ? 2.414 -24.641 -19.797 1 98 78 THR A O 1
ATOM 560 N N . GLU A 1 79 ? 2.172 -26.656 -18.906 1 96.44 79 GLU A N 1
ATOM 561 C CA . GLU A 1 79 ? 1.001 -26.984 -19.719 1 96.44 79 GLU A CA 1
ATOM 562 C C . GLU A 1 79 ? -0.121 -27.562 -18.859 1 96.44 79 GLU A C 1
ATOM 564 O O . GLU A 1 79 ? 0.128 -28.359 -17.953 1 96.44 79 GLU A O 1
ATOM 569 N N . ALA A 1 80 ? -1.237 -27.031 -19.047 1 91.88 80 ALA A N 1
ATOM 570 C CA . ALA A 1 80 ? -2.445 -27.578 -18.438 1 91.88 80 ALA A CA 1
ATOM 571 C C . ALA A 1 80 ? -3.553 -27.75 -19.469 1 91.88 80 ALA A C 1
ATOM 573 O O . ALA A 1 80 ? -3.918 -26.812 -20.172 1 91.88 80 ALA A O 1
ATOM 574 N N . ASP A 1 81 ? -4.125 -29.062 -19.531 1 94.06 81 ASP A N 1
ATOM 575 C CA . ASP A 1 81 ? -5.195 -29.391 -20.469 1 94.06 81 ASP A CA 1
ATOM 576 C C . ASP A 1 81 ? -4.82 -29 -21.891 1 94.06 81 ASP A C 1
ATOM 578 O O . ASP A 1 81 ? -5.621 -28.375 -22.609 1 94.06 81 ASP A O 1
ATOM 582 N N . GLY A 1 82 ? -3.547 -29.172 -22.266 1 94.06 82 GLY A N 1
ATOM 583 C CA . GLY A 1 82 ? -3.057 -28.938 -23.625 1 94.06 82 GLY A CA 1
ATOM 584 C C . GLY A 1 82 ? -2.789 -27.469 -23.922 1 94.06 82 GLY A C 1
ATOM 585 O O . GLY A 1 82 ? -2.482 -27.109 -25.047 1 94.06 82 GLY A O 1
ATOM 586 N N . LYS A 1 83 ? -2.988 -26.672 -23.016 1 96.12 83 LYS A N 1
ATOM 587 C CA . LYS A 1 83 ? -2.748 -25.234 -23.203 1 96.12 83 LYS A CA 1
ATOM 588 C C . LYS A 1 83 ? -1.584 -24.75 -22.344 1 96.12 83 LYS A C 1
ATOM 590 O O . LYS A 1 83 ? -1.431 -25.188 -21.203 1 96.12 83 LYS A O 1
ATOM 595 N N . PRO A 1 84 ? -0.841 -23.875 -22.906 1 96.88 84 PRO A N 1
ATOM 596 C CA . PRO A 1 84 ? 0.254 -23.328 -22.094 1 96.88 84 PRO A CA 1
ATOM 597 C C . PRO A 1 84 ? -0.238 -22.469 -20.938 1 96.88 84 PRO A C 1
ATOM 599 O O . PRO A 1 84 ? -1.229 -21.75 -21.078 1 96.88 84 PRO A O 1
ATOM 602 N N . VAL A 1 85 ? 0.51 -22.609 -19.828 1 97.88 85 VAL A N 1
ATOM 603 C CA . VAL A 1 85 ? 0.297 -21.75 -18.672 1 97.88 85 VAL A CA 1
ATOM 604 C C . VAL A 1 85 ? 1.542 -20.906 -18.422 1 97.88 85 VAL A C 1
ATOM 606 O O . VAL A 1 85 ? 2.502 -21.359 -17.797 1 97.88 85 VAL A O 1
ATOM 609 N N . PRO A 1 86 ? 1.551 -19.719 -18.922 1 98.75 86 PRO A N 1
ATOM 610 C CA . PRO A 1 86 ? 2.707 -18.844 -18.656 1 98.75 86 PRO A CA 1
ATOM 611 C C . PRO A 1 86 ? 3.072 -18.781 -17.188 1 98.75 86 PRO A C 1
ATOM 613 O O . PRO A 1 86 ? 2.191 -18.641 -16.328 1 98.75 86 PRO A O 1
ATOM 616 N N . ALA A 1 87 ? 4.355 -18.953 -16.922 1 98.81 87 ALA A N 1
ATOM 617 C CA . ALA A 1 87 ? 4.91 -18.906 -15.562 1 98.81 87 ALA A CA 1
ATOM 618 C C . ALA A 1 87 ? 4.223 -19.922 -14.656 1 98.81 87 ALA A C 1
ATOM 620 O O . ALA A 1 87 ? 4.137 -19.719 -13.438 1 98.81 87 ALA A O 1
ATOM 621 N N . GLY A 1 88 ? 3.73 -20.953 -15.273 1 98.62 88 GLY A N 1
ATOM 622 C CA . GLY A 1 88 ? 3.076 -22 -14.492 1 98.62 88 GLY A CA 1
ATOM 623 C C . GLY A 1 88 ? 4.008 -22.688 -13.516 1 98.62 88 GLY A C 1
ATOM 624 O O . GLY A 1 88 ? 3.562 -23.219 -12.5 1 98.62 88 GLY A O 1
ATOM 625 N N . GLY A 1 89 ? 5.266 -22.656 -13.805 1 98.75 89 GLY A N 1
ATOM 626 C CA . GLY A 1 89 ? 6.266 -23.266 -12.953 1 98.75 89 GLY A CA 1
ATOM 627 C C . GLY A 1 89 ? 6.324 -22.672 -11.562 1 98.75 89 GLY A C 1
ATOM 628 O O . GLY A 1 89 ? 6.828 -23.297 -10.625 1 98.75 89 GLY A O 1
ATOM 629 N N . ALA A 1 90 ? 5.828 -21.453 -11.406 1 98.81 90 ALA A N 1
ATOM 630 C CA . ALA A 1 90 ? 5.855 -20.781 -10.109 1 98.81 90 ALA A CA 1
ATOM 631 C C . ALA A 1 90 ? 4.898 -21.453 -9.125 1 98.81 90 ALA A C 1
ATOM 633 O O . ALA A 1 90 ? 4.988 -21.219 -7.918 1 98.81 90 ALA A O 1
ATOM 634 N N . GLY A 1 91 ? 3.965 -22.219 -9.68 1 98.56 91 GLY A N 1
ATOM 635 C CA . GLY A 1 91 ? 2.955 -22.812 -8.812 1 98.56 91 GLY A CA 1
ATOM 636 C C . GLY A 1 91 ? 1.984 -21.797 -8.258 1 98.56 91 GLY A C 1
ATOM 637 O O . GLY A 1 91 ? 1.81 -20.719 -8.828 1 98.56 91 GLY A O 1
ATOM 638 N N . GLY A 1 92 ? 1.202 -22.188 -7.203 1 98.44 92 GLY A N 1
ATOM 639 C CA . GLY A 1 92 ? 0.228 -21.312 -6.562 1 98.44 92 GLY A CA 1
ATOM 640 C C . GLY A 1 92 ? 0.85 -20.344 -5.574 1 98.44 92 GLY A C 1
ATOM 641 O O . GLY A 1 92 ? 2.074 -20.25 -5.477 1 98.44 92 GLY A O 1
ATOM 642 N N . HIS A 1 93 ? -0.012 -19.594 -4.898 1 98.88 93 HIS A N 1
ATOM 643 C CA . HIS A 1 93 ? 0.469 -18.672 -3.875 1 98.88 93 HIS A CA 1
ATOM 644 C C . HIS A 1 93 ? 1.262 -19.422 -2.801 1 98.88 93 HIS A C 1
ATOM 646 O O . HIS A 1 93 ? 0.896 -20.516 -2.404 1 98.88 93 HIS A O 1
ATOM 652 N N . TRP A 1 94 ? 2.361 -18.844 -2.342 1 98.94 94 TRP A N 1
ATOM 653 C CA . TRP A 1 94 ? 3.146 -19.375 -1.23 1 98.94 94 TRP A CA 1
ATOM 654 C C . TRP A 1 94 ? 2.285 -19.531 0.019 1 98.94 94 TRP A C 1
ATOM 656 O O . TRP A 1 94 ? 1.81 -18.531 0.579 1 98.94 94 TRP A O 1
ATOM 666 N N . ASP A 1 95 ? 2.07 -20.781 0.459 1 98.75 95 ASP A N 1
ATOM 667 C CA . ASP A 1 95 ? 1.183 -21.141 1.564 1 98.75 95 ASP A CA 1
ATOM 668 C C . ASP A 1 95 ? 1.764 -22.266 2.4 1 98.75 95 ASP A C 1
ATOM 670 O O . ASP A 1 95 ? 1.194 -23.359 2.453 1 98.75 95 ASP A O 1
ATOM 674 N N . PRO A 1 96 ? 2.834 -21.969 3.139 1 98.5 96 PRO A N 1
ATOM 675 C CA . PRO A 1 96 ? 3.529 -23.031 3.865 1 98.5 96 PRO A CA 1
ATOM 676 C C . PRO A 1 96 ? 2.66 -23.672 4.945 1 98.5 96 PRO A C 1
ATOM 678 O O . PRO A 1 96 ? 2.924 -24.812 5.367 1 98.5 96 PRO A O 1
ATOM 681 N N . LYS A 1 97 ? 1.667 -23.047 5.422 1 98 97 LYS A N 1
ATOM 682 C CA . LYS A 1 97 ? 0.798 -23.578 6.461 1 98 97 LYS A CA 1
ATOM 683 C C . LYS A 1 97 ? -0.422 -24.266 5.855 1 98 97 LYS A C 1
ATOM 685 O O . LYS A 1 97 ? -1.329 -24.688 6.578 1 98 97 LYS A O 1
ATOM 690 N N . ASN A 1 98 ? -0.51 -24.281 4.555 1 98.25 98 ASN A N 1
ATOM 691 C CA . ASN A 1 98 ? -1.608 -24.922 3.84 1 98.25 98 ASN A CA 1
ATOM 692 C C . ASN A 1 98 ? -2.961 -24.375 4.285 1 98.25 98 ASN A C 1
ATOM 694 O O . ASN A 1 98 ? -3.875 -25.141 4.59 1 98.25 98 ASN A O 1
ATOM 698 N N . THR A 1 99 ? -3.102 -23.094 4.402 1 98.19 99 THR A N 1
ATOM 699 C CA . THR A 1 99 ? -4.344 -22.438 4.809 1 98.19 99 THR A CA 1
ATOM 700 C C . THR A 1 99 ? -5.43 -22.656 3.758 1 98.19 99 THR A C 1
ATOM 702 O O . THR A 1 99 ? -6.617 -22.719 4.09 1 98.19 99 THR A O 1
ATOM 705 N N . GLY A 1 100 ? -5.027 -22.625 2.488 1 97.94 100 GLY A N 1
ATOM 706 C CA . GLY A 1 100 ? -5.973 -22.766 1.394 1 97.94 100 GLY A CA 1
ATOM 707 C C . GLY A 1 100 ? -6.859 -21.547 1.205 1 97.94 100 GLY A C 1
ATOM 708 O O . GLY A 1 100 ? -7.941 -21.656 0.624 1 97.94 100 GLY A O 1
ATOM 709 N N . LYS A 1 101 ? -6.441 -20.422 1.737 1 98.19 101 LYS A N 1
ATOM 710 C CA . LYS A 1 101 ? -7.27 -19.219 1.748 1 98.19 101 LYS A CA 1
ATOM 711 C C . LYS A 1 101 ? -6.484 -18 1.253 1 98.19 101 LYS A C 1
ATOM 713 O O . LYS A 1 101 ? -5.414 -17.688 1.783 1 98.19 101 LYS A O 1
ATOM 718 N N . HIS A 1 102 ? -6.961 -17.391 0.187 1 98.62 102 HIS A N 1
ATOM 719 C CA . HIS A 1 102 ? -6.461 -16.078 -0.219 1 98.62 102 HIS A CA 1
ATOM 720 C C . HIS A 1 102 ? -7.008 -14.969 0.683 1 98.62 102 HIS A C 1
ATOM 722 O O . HIS A 1 102 ? -8.195 -14.961 1.01 1 98.62 102 HIS A O 1
ATOM 728 N N . SER A 1 103 ? -6.152 -14.109 1.131 1 98.06 103 SER A N 1
ATOM 729 C CA . SER A 1 103 ? -6.578 -13.078 2.072 1 98.06 103 SER A CA 1
ATOM 730 C C . SER A 1 103 ? -5.641 -11.875 2.039 1 98.06 103 SER A C 1
ATOM 732 O O . SER A 1 103 ? -4.832 -11.734 1.117 1 98.06 103 SER A O 1
ATOM 734 N N . PHE A 1 104 ? -5.852 -10.992 2.984 1 98.5 104 PHE A N 1
ATOM 735 C CA . PHE A 1 104 ? -5.035 -9.789 3.066 1 98.5 104 PHE A CA 1
ATOM 736 C C . PHE A 1 104 ? -3.631 -10.117 3.551 1 98.5 104 PHE A C 1
ATOM 738 O O . PHE A 1 104 ? -3.428 -11.102 4.262 1 98.5 104 PHE A O 1
ATOM 745 N N . PRO A 1 105 ? -2.645 -9.242 3.193 1 98.69 105 PRO A N 1
ATOM 746 C CA . PRO A 1 105 ? -1.261 -9.43 3.639 1 98.69 105 PRO A CA 1
ATOM 747 C C . PRO A 1 105 ? -1.127 -9.43 5.16 1 98.69 105 PRO A C 1
ATOM 749 O O . PRO A 1 105 ? -0.103 -9.867 5.691 1 98.69 105 PRO A O 1
ATOM 752 N N . TRP A 1 106 ? -2.135 -8.938 5.879 1 98.62 106 TRP A N 1
ATOM 753 C CA . TRP A 1 106 ? -2.07 -8.828 7.332 1 98.62 106 TRP A CA 1
ATOM 754 C C . TRP A 1 106 ? -3.053 -9.781 8 1 98.62 106 TRP A C 1
ATOM 756 O O . TRP A 1 106 ? -3.576 -9.492 9.078 1 98.62 106 TRP A O 1
ATOM 766 N N . ASP A 1 107 ? -3.375 -10.766 7.324 1 98.06 107 ASP A N 1
ATOM 767 C CA . ASP A 1 107 ? -4.242 -11.828 7.824 1 98.06 107 ASP A CA 1
ATOM 768 C C . ASP A 1 107 ? -3.477 -13.141 7.961 1 98.06 107 ASP A C 1
ATOM 770 O O . ASP A 1 107 ? -3.1 -13.758 6.961 1 98.06 107 ASP A O 1
ATOM 774 N N . ASP A 1 108 ? -3.373 -13.727 9.164 1 97.94 108 ASP A N 1
ATOM 775 C CA . ASP A 1 108 ? -2.607 -14.945 9.422 1 97.94 108 ASP A CA 1
ATOM 776 C C . ASP A 1 108 ? -3.359 -16.188 8.938 1 97.94 108 ASP A C 1
ATOM 778 O O . ASP A 1 108 ? -2.783 -17.266 8.844 1 97.94 108 ASP A O 1
ATOM 782 N N . GLY A 1 109 ? -4.555 -15.992 8.648 1 97.94 109 GLY A N 1
ATOM 783 C CA . GLY A 1 109 ? -5.371 -17.125 8.234 1 97.94 109 GLY A CA 1
ATOM 784 C C . GLY A 1 109 ? -5.305 -17.391 6.746 1 97.94 109 GLY A C 1
ATOM 785 O O . GLY A 1 109 ? -5.977 -18.297 6.246 1 97.94 109 GLY A O 1
ATOM 786 N N . GLY A 1 110 ? -4.52 -16.625 6.008 1 98.25 110 GLY A N 1
ATOM 787 C CA . GLY A 1 110 ? -4.398 -16.781 4.566 1 98.25 110 GLY A CA 1
ATOM 788 C C . GLY A 1 110 ? -2.99 -17.141 4.121 1 98.25 110 GLY A C 1
ATOM 789 O O . GLY A 1 110 ? -2.111 -17.375 4.949 1 98.25 110 GLY A O 1
ATOM 790 N N . HIS A 1 111 ? -2.814 -17.234 2.73 1 98.81 111 HIS A N 1
ATOM 791 C CA . HIS A 1 111 ? -1.496 -17.516 2.178 1 98.81 111 HIS A CA 1
ATOM 792 C C . HIS A 1 111 ? -0.455 -16.531 2.688 1 98.81 111 HIS A C 1
ATOM 794 O O . HIS A 1 111 ? -0.73 -15.336 2.795 1 98.81 111 HIS A O 1
ATOM 800 N N . LEU A 1 112 ? 0.71 -17.062 2.965 1 98.81 112 LEU A N 1
ATOM 801 C CA . LEU A 1 112 ? 1.82 -16.203 3.379 1 98.81 112 LEU A CA 1
ATOM 802 C C . LEU A 1 112 ? 2.258 -15.289 2.24 1 98.81 112 LEU A C 1
ATOM 804 O O . LEU A 1 112 ? 2.695 -14.164 2.479 1 98.81 112 LEU A O 1
ATOM 808 N N . GLY A 1 113 ? 2.084 -15.727 1.005 1 98.88 113 GLY A N 1
ATOM 809 C CA . GLY A 1 113 ? 2.578 -15.023 -0.165 1 98.88 113 GLY A CA 1
ATOM 810 C C . GLY A 1 113 ? 1.626 -13.945 -0.659 1 98.88 113 GLY A C 1
ATOM 811 O O . GLY A 1 113 ? 1.898 -13.281 -1.66 1 98.88 113 GLY A O 1
ATOM 812 N N . ASP A 1 114 ? 0.442 -13.766 0.005 1 98.88 114 ASP A N 1
ATOM 813 C CA . ASP A 1 114 ? -0.497 -12.719 -0.378 1 98.88 114 ASP A CA 1
ATOM 814 C C . ASP A 1 114 ? 0.037 -11.336 0.001 1 98.88 114 ASP A C 1
ATOM 816 O O . ASP A 1 114 ? 0.105 -10.992 1.184 1 98.88 114 ASP A O 1
ATOM 820 N N . LEU A 1 115 ? 0.388 -10.547 -0.985 1 98.94 115 LEU A N 1
ATOM 821 C CA . LEU A 1 115 ? 0.921 -9.195 -0.797 1 98.94 115 LEU A CA 1
ATOM 822 C C . LEU A 1 115 ? -0.152 -8.148 -1.062 1 98.94 115 LEU A C 1
ATOM 824 O O . LEU A 1 115 ? -1.242 -8.469 -1.537 1 98.94 115 LEU A O 1
ATOM 828 N N . PRO A 1 116 ? 0.109 -6.82 -0.604 1 98.88 116 PRO A N 1
ATOM 829 C CA . PRO A 1 116 ? -0.78 -5.766 -1.104 1 98.88 116 PRO A CA 1
ATOM 830 C C . PRO A 1 116 ? -0.84 -5.723 -2.629 1 98.88 116 PRO A C 1
ATOM 832 O O . PRO A 1 116 ? 0.134 -6.07 -3.301 1 98.88 116 PRO A O 1
ATOM 835 N N . ALA A 1 117 ? -1.979 -5.305 -3.139 1 98.81 117 ALA A N 1
ATOM 836 C CA . ALA A 1 117 ? -2.074 -5.164 -4.59 1 98.81 117 ALA A CA 1
ATOM 837 C C . ALA A 1 117 ? -1.06 -4.148 -5.109 1 98.81 117 ALA A C 1
ATOM 839 O O . ALA A 1 117 ? -0.701 -3.203 -4.406 1 98.81 117 ALA A O 1
ATOM 840 N N . LEU A 1 118 ? -0.573 -4.434 -6.27 1 98.88 118 LEU A N 1
ATOM 841 C CA . LEU A 1 118 ? 0.3 -3.502 -6.977 1 98.88 118 LEU A CA 1
ATOM 842 C C . LEU A 1 118 ? -0.516 -2.5 -7.785 1 98.88 118 LEU A C 1
ATOM 844 O O . LEU A 1 118 ? -1.365 -2.891 -8.594 1 98.88 118 LEU A O 1
ATOM 848 N N . ILE A 1 119 ? -0.304 -1.248 -7.547 1 98.75 119 ILE A N 1
ATOM 849 C CA . ILE A 1 119 ? -1.03 -0.233 -8.305 1 98.75 119 ILE A CA 1
ATOM 850 C C . ILE A 1 119 ? -0.091 0.435 -9.305 1 98.75 119 ILE A C 1
ATOM 852 O O . ILE A 1 119 ? 0.991 0.899 -8.938 1 98.75 119 ILE A O 1
ATOM 856 N N . VAL A 1 120 ? -0.483 0.41 -10.508 1 98.81 120 VAL A N 1
ATOM 857 C CA . VAL A 1 120 ? 0.254 1.021 -11.609 1 98.81 120 VAL A CA 1
ATOM 858 C C . VAL A 1 120 ? -0.422 2.326 -12.023 1 98.81 120 VAL A C 1
ATOM 860 O O . VAL A 1 120 ? -1.628 2.352 -12.281 1 98.81 120 VAL A O 1
ATOM 863 N N . THR A 1 121 ? 0.372 3.385 -12.023 1 98.31 121 THR A N 1
ATOM 864 C CA . THR A 1 121 ? -0.16 4.707 -12.344 1 98.31 121 THR A CA 1
ATOM 865 C C . THR A 1 121 ? -0.42 4.844 -13.836 1 98.31 121 THR A C 1
ATOM 867 O O . THR A 1 121 ? -0.093 3.941 -14.617 1 98.31 121 THR A O 1
ATOM 870 N N . ALA A 1 122 ? -0.981 5.957 -14.195 1 97.88 122 ALA A N 1
ATOM 871 C CA . ALA A 1 122 ? -1.465 6.188 -15.555 1 97.88 122 ALA A CA 1
ATOM 872 C C . ALA A 1 122 ? -0.326 6.09 -16.562 1 97.88 122 ALA A C 1
ATOM 874 O O . ALA A 1 122 ? -0.547 5.738 -17.719 1 97.88 122 ALA A O 1
ATOM 875 N N . ASP A 1 123 ? 0.864 6.324 -16.188 1 97.56 123 ASP A N 1
ATOM 876 C CA . ASP A 1 123 ? 2.008 6.312 -17.094 1 97.56 123 ASP A CA 1
ATOM 877 C C . ASP A 1 123 ? 2.611 4.914 -17.188 1 97.56 123 ASP A C 1
ATOM 879 O O . ASP A 1 123 ? 3.678 4.734 -17.781 1 97.56 123 ASP A O 1
ATOM 883 N N . GLY A 1 124 ? 2.049 3.961 -16.531 1 98.44 124 GLY A N 1
ATOM 884 C CA . GLY A 1 124 ? 2.473 2.576 -16.656 1 98.44 124 GLY A CA 1
ATOM 885 C C . GLY A 1 124 ? 3.562 2.189 -15.672 1 98.44 124 GLY A C 1
ATOM 886 O O . GLY A 1 124 ? 4.25 1.183 -15.867 1 98.44 124 GLY A O 1
ATOM 887 N N . LYS A 1 125 ? 3.701 3.004 -14.641 1 98.69 125 LYS A N 1
ATOM 888 C CA . LYS A 1 125 ? 4.801 2.771 -13.703 1 98.69 125 LYS A CA 1
ATOM 889 C C . LYS A 1 125 ? 4.281 2.369 -12.328 1 98.69 125 LYS A C 1
ATOM 891 O O . LYS A 1 125 ? 3.188 2.777 -11.93 1 98.69 125 LYS A O 1
ATOM 896 N N . ALA A 1 126 ? 4.957 1.556 -11.633 1 98.75 126 ALA A N 1
ATOM 897 C CA . ALA A 1 126 ? 4.785 1.271 -10.211 1 98.75 126 ALA A CA 1
ATOM 898 C C . ALA A 1 126 ? 6.078 1.531 -9.438 1 98.75 126 ALA A C 1
ATOM 900 O O . ALA A 1 126 ? 7.129 0.986 -9.781 1 98.75 126 ALA A O 1
ATOM 901 N N . SER A 1 127 ? 5.973 2.35 -8.398 1 98.56 127 SER A N 1
ATOM 902 C CA . SER A 1 127 ? 7.211 2.723 -7.723 1 98.56 127 SER A CA 1
ATOM 903 C C . SER A 1 127 ? 7.008 2.848 -6.219 1 98.56 127 SER A C 1
ATOM 905 O O . SER A 1 127 ? 7.957 3.104 -5.477 1 98.56 127 SER A O 1
ATOM 907 N N . GLN A 1 128 ? 5.793 2.684 -5.719 1 98.5 128 GLN A N 1
ATOM 908 C CA . GLN A 1 128 ? 5.539 2.861 -4.293 1 98.5 128 GLN A CA 1
ATOM 909 C C . GLN A 1 128 ? 5.801 1.569 -3.525 1 98.5 128 GLN A C 1
ATOM 911 O O . GLN A 1 128 ? 5.352 0.495 -3.934 1 98.5 128 GLN A O 1
ATOM 916 N N . PRO A 1 129 ? 6.465 1.663 -2.436 1 98.81 129 PRO A N 1
ATOM 917 C CA . PRO A 1 129 ? 6.777 0.461 -1.658 1 98.81 129 PRO A CA 1
ATOM 918 C C . PRO A 1 129 ? 5.543 -0.153 -1.001 1 98.81 129 PRO A C 1
ATOM 920 O O . PRO A 1 129 ? 4.605 0.566 -0.647 1 98.81 129 PRO A O 1
ATOM 923 N N . LEU A 1 130 ? 5.594 -1.487 -0.846 1 98.88 130 LEU A N 1
ATOM 924 C CA . LEU A 1 130 ? 4.527 -2.281 -0.244 1 98.88 130 LEU A CA 1
ATOM 925 C C . LEU A 1 130 ? 5.055 -3.09 0.938 1 98.88 130 LEU A C 1
ATOM 927 O O . LEU A 1 130 ? 6.055 -3.799 0.814 1 98.88 130 LEU A O 1
ATOM 931 N N . LEU A 1 131 ? 4.383 -3 2.072 1 98.88 131 LEU A N 1
ATOM 932 C CA . LEU A 1 131 ? 4.777 -3.734 3.27 1 98.88 131 LEU A CA 1
ATOM 933 C C . LEU A 1 131 ? 4.051 -5.07 3.354 1 98.88 131 LEU A C 1
ATOM 935 O O . LEU A 1 131 ? 2.828 -5.129 3.205 1 98.88 131 LEU A O 1
ATOM 939 N N . ALA A 1 132 ? 4.766 -6.098 3.486 1 98.81 132 ALA A N 1
ATOM 940 C CA . ALA A 1 132 ? 4.254 -7.422 3.834 1 98.81 132 ALA A CA 1
ATOM 941 C C . ALA A 1 132 ? 4.605 -7.785 5.273 1 98.81 132 ALA A C 1
ATOM 943 O O . ALA A 1 132 ? 5.676 -8.336 5.539 1 98.81 132 ALA A O 1
ATOM 944 N N . PRO A 1 133 ? 3.678 -7.613 6.152 1 98.81 133 PRO A N 1
ATOM 945 C CA . PRO A 1 133 ? 4.051 -7.695 7.566 1 98.81 133 PRO A CA 1
ATOM 946 C C . PRO A 1 133 ? 4.23 -9.133 8.047 1 98.81 133 PRO A C 1
ATOM 948 O O . PRO A 1 133 ? 4.875 -9.375 9.07 1 98.81 133 PRO A O 1
ATOM 951 N N . LYS A 1 134 ? 3.73 -10.117 7.324 1 98.75 134 LYS A N 1
ATOM 952 C CA . LYS A 1 134 ? 3.838 -11.516 7.746 1 98.75 134 LYS A CA 1
ATOM 953 C C . LYS A 1 134 ? 5.223 -12.078 7.438 1 98.75 134 LYS A C 1
ATOM 955 O O . LYS A 1 134 ? 5.637 -13.078 8.031 1 98.75 134 LYS A O 1
ATOM 960 N N . ILE A 1 135 ? 5.879 -11.523 6.418 1 98.75 135 ILE A N 1
ATOM 961 C CA . ILE A 1 135 ? 7.203 -11.984 6.012 1 98.75 135 ILE A CA 1
ATOM 962 C C . ILE A 1 135 ? 8.273 -11.203 6.766 1 98.75 135 ILE A C 1
ATOM 964 O O . ILE A 1 135 ? 8.414 -9.992 6.586 1 98.75 135 ILE A O 1
ATOM 968 N N . LYS A 1 136 ? 9.094 -11.922 7.566 1 97.62 136 LYS A N 1
ATOM 969 C CA . LYS A 1 136 ? 9.953 -11.227 8.516 1 97.62 136 LYS A CA 1
ATOM 970 C C . LYS A 1 136 ? 11.398 -11.195 8.031 1 97.62 136 LYS A C 1
ATOM 972 O O . LYS A 1 136 ? 12.109 -10.219 8.273 1 97.62 136 LYS A O 1
ATOM 977 N N . LYS A 1 137 ? 11.773 -12.289 7.348 1 97.81 137 LYS A N 1
ATOM 978 C CA . LYS A 1 137 ? 13.172 -12.406 6.945 1 97.81 137 LYS A CA 1
ATOM 979 C C . LYS A 1 137 ? 13.297 -12.602 5.438 1 97.81 137 LYS A C 1
ATOM 981 O O . LYS A 1 137 ? 12.5 -13.32 4.832 1 97.81 137 LYS A O 1
ATOM 986 N N . LEU A 1 138 ? 14.344 -11.984 4.859 1 98.06 138 LEU A N 1
ATOM 987 C CA . LEU A 1 138 ? 14.609 -12.102 3.432 1 98.06 138 LEU A CA 1
ATOM 988 C C . LEU A 1 138 ? 14.859 -13.555 3.041 1 98.06 138 LEU A C 1
ATOM 990 O O . LEU A 1 138 ? 14.445 -13.992 1.966 1 98.06 138 LEU A O 1
ATOM 994 N N . ASP A 1 139 ? 15.5 -14.25 3.928 1 97.31 139 ASP A N 1
ATOM 995 C CA . ASP A 1 139 ? 15.883 -15.625 3.629 1 97.31 139 ASP A CA 1
ATOM 996 C C . ASP A 1 139 ? 14.656 -16.5 3.402 1 97.31 139 ASP A C 1
ATOM 998 O O . ASP A 1 139 ? 14.727 -17.5 2.682 1 97.31 139 ASP A O 1
ATOM 1002 N N . GLU A 1 140 ? 13.562 -16.141 3.984 1 97.81 140 GLU A N 1
ATOM 1003 C CA . GLU A 1 140 ? 12.336 -16.906 3.807 1 97.81 140 GLU A CA 1
ATOM 1004 C C . GLU A 1 140 ? 11.859 -16.859 2.357 1 97.81 140 GLU A C 1
ATOM 1006 O O . GLU A 1 140 ? 11.109 -17.734 1.915 1 97.81 140 GLU A O 1
ATOM 1011 N N . LEU A 1 141 ? 12.25 -15.859 1.651 1 98.81 141 LEU A N 1
ATOM 1012 C CA . LEU A 1 141 ? 11.727 -15.586 0.319 1 98.81 141 LEU A CA 1
ATOM 1013 C C . LEU A 1 141 ? 12.5 -16.359 -0.741 1 98.81 141 LEU A C 1
ATOM 1015 O O . LEU A 1 141 ? 12.016 -16.547 -1.856 1 98.81 141 LEU A O 1
ATOM 1019 N N . LYS A 1 142 ? 13.734 -16.688 -0.415 1 98.06 142 LYS A N 1
ATOM 1020 C CA . LYS A 1 142 ? 14.539 -17.453 -1.365 1 98.06 142 LYS A CA 1
ATOM 1021 C C . LYS A 1 142 ? 13.875 -18.797 -1.695 1 98.06 142 LYS A C 1
ATOM 1023 O O . LYS A 1 142 ? 13.297 -19.438 -0.817 1 98.06 142 LYS A O 1
ATOM 1028 N N . GLY A 1 143 ? 13.977 -19.156 -2.969 1 98.31 143 GLY A N 1
ATOM 1029 C CA . GLY A 1 143 ? 13.328 -20.391 -3.391 1 98.31 143 GLY A CA 1
ATOM 1030 C C . GLY A 1 143 ? 11.875 -20.203 -3.77 1 98.31 143 GLY A C 1
ATOM 1031 O O . GLY A 1 143 ? 11.102 -21.156 -3.801 1 98.31 143 GLY A O 1
ATOM 1032 N N . HIS A 1 144 ? 11.477 -18.938 -3.971 1 98.94 144 HIS A N 1
ATOM 1033 C CA . HIS A 1 144 ? 10.125 -18.594 -4.402 1 98.94 144 HIS A CA 1
ATOM 1034 C C . HIS A 1 144 ? 10.156 -17.688 -5.629 1 98.94 144 HIS A C 1
ATOM 1036 O O . HIS A 1 144 ? 11.227 -17.422 -6.184 1 98.94 144 HIS A O 1
ATOM 1042 N N . ALA A 1 145 ? 9 -17.297 -6.105 1 98.94 145 ALA A N 1
ATOM 1043 C CA . ALA A 1 145 ? 8.891 -16.375 -7.242 1 98.94 145 ALA A CA 1
ATOM 1044 C C . ALA A 1 145 ? 7.918 -15.242 -6.941 1 98.94 145 ALA A C 1
ATOM 1046 O O . ALA A 1 145 ? 6.922 -15.438 -6.242 1 98.94 145 ALA A O 1
ATOM 1047 N N . LEU A 1 146 ? 8.266 -14.141 -7.41 1 99 146 LEU A N 1
ATOM 1048 C CA . LEU A 1 146 ? 7.387 -12.977 -7.355 1 99 146 LEU A CA 1
ATOM 1049 C C . LEU A 1 146 ? 6.531 -12.883 -8.609 1 99 146 LEU A C 1
ATOM 1051 O O . LEU A 1 146 ? 7.031 -13.055 -9.727 1 99 146 LEU A O 1
ATOM 1055 N N . MET A 1 147 ? 5.191 -12.648 -8.469 1 99 147 MET A N 1
ATOM 1056 C CA . MET A 1 147 ? 4.238 -12.711 -9.578 1 99 147 MET A CA 1
ATOM 1057 C C . MET A 1 147 ? 3.373 -11.461 -9.617 1 99 147 MET A C 1
ATOM 1059 O O . MET A 1 147 ? 2.877 -11.008 -8.586 1 99 147 MET A O 1
ATOM 1063 N N . ILE A 1 148 ? 3.297 -10.836 -10.75 1 98.94 148 ILE A N 1
ATOM 1064 C CA . ILE A 1 148 ? 2.295 -9.812 -11.039 1 98.94 148 ILE A CA 1
ATOM 1065 C C . ILE A 1 148 ? 1.213 -10.398 -11.945 1 98.94 148 ILE A C 1
ATOM 1067 O O . ILE A 1 148 ? 1.519 -10.992 -12.984 1 98.94 148 ILE A O 1
ATOM 1071 N N . HIS A 1 149 ? 0.008 -10.273 -11.562 1 98.88 149 HIS A N 1
ATOM 1072 C CA . HIS A 1 149 ? -1.119 -10.742 -12.359 1 98.88 149 HIS A CA 1
ATOM 1073 C C . HIS A 1 149 ? -1.7 -9.617 -13.211 1 98.88 149 HIS A C 1
ATOM 1075 O O . HIS A 1 149 ? -1.486 -8.438 -12.922 1 98.88 149 HIS A O 1
ATOM 1081 N N . ALA A 1 150 ? -2.447 -9.992 -14.227 1 98.44 150 ALA A N 1
ATOM 1082 C CA . ALA A 1 150 ? -3.068 -9.039 -15.141 1 98.44 150 ALA A CA 1
ATOM 1083 C C . ALA A 1 150 ? -4.273 -8.367 -14.492 1 98.44 150 ALA A C 1
ATOM 1085 O O . ALA A 1 150 ? -4.531 -7.184 -14.719 1 98.44 150 ALA A O 1
ATOM 1086 N N . GLY A 1 151 ? -5.008 -9.094 -13.727 1 97.69 151 GLY A N 1
ATOM 1087 C CA . GLY A 1 151 ? -6.168 -8.562 -13.031 1 97.69 151 GLY A CA 1
ATOM 1088 C C . GLY A 1 151 ? -5.855 -8.086 -11.625 1 97.69 151 GLY A C 1
ATOM 1089 O O . GLY A 1 151 ? -4.703 -8.133 -11.195 1 97.69 151 GLY A O 1
ATOM 1090 N N . GLY A 1 152 ? -6.844 -7.555 -10.977 1 97.88 152 GLY A N 1
ATOM 1091 C CA . GLY A 1 152 ? -6.695 -6.984 -9.648 1 97.88 152 GLY A CA 1
ATOM 1092 C C . GLY A 1 152 ? -6.602 -8.031 -8.555 1 97.88 152 GLY A C 1
ATOM 1093 O O . GLY A 1 152 ? -6.102 -9.133 -8.789 1 97.88 152 GLY A O 1
ATOM 1094 N N . ASP A 1 153 ? -6.891 -7.656 -7.395 1 98.25 153 ASP A N 1
ATOM 1095 C CA . ASP A 1 153 ? -6.922 -8.539 -6.23 1 98.25 153 ASP A CA 1
ATOM 1096 C C . ASP A 1 153 ? -7.984 -8.078 -5.23 1 98.25 153 ASP A C 1
ATOM 1098 O O . ASP A 1 153 ? -7.867 -7.008 -4.637 1 98.25 153 ASP A O 1
ATOM 1102 N N . ASN A 1 154 ? -8.977 -8.867 -4.973 1 97.19 154 ASN A N 1
ATOM 1103 C CA . ASN A 1 154 ? -10 -8.516 -3.996 1 97.19 154 ASN A CA 1
ATOM 1104 C C . ASN A 1 154 ? -9.656 -9.055 -2.607 1 97.19 154 ASN A C 1
ATOM 1106 O O . ASN A 1 154 ? -10.469 -8.961 -1.688 1 97.19 154 ASN A O 1
ATOM 1110 N N . HIS A 1 155 ? -8.469 -9.719 -2.488 1 98.06 155 HIS A N 1
ATOM 1111 C CA . HIS A 1 155 ? -7.918 -10.266 -1.254 1 98.06 155 HIS A CA 1
ATOM 1112 C C . HIS A 1 155 ? -8.922 -11.172 -0.555 1 98.06 155 HIS A C 1
ATOM 1114 O O . HIS A 1 155 ? -9.086 -11.102 0.666 1 98.06 155 HIS A O 1
ATOM 1120 N N . SER A 1 156 ? -9.531 -11.836 -1.358 1 97.38 156 SER A N 1
ATOM 1121 C CA . SER A 1 156 ? -10.516 -12.828 -0.948 1 97.38 156 SER A CA 1
ATOM 1122 C C . SER A 1 156 ? -10.68 -13.914 -2.008 1 97.38 156 SER A C 1
ATOM 1124 O O . SER A 1 156 ? -10.117 -13.812 -3.1 1 97.38 156 SER A O 1
ATOM 1126 N N . ASP A 1 157 ? -11.352 -14.969 -1.624 1 98.12 157 ASP A N 1
ATOM 1127 C CA . ASP A 1 157 ? -11.648 -16.016 -2.6 1 98.12 157 ASP A CA 1
ATOM 1128 C C . ASP A 1 157 ? -13.031 -15.82 -3.213 1 98.12 157 ASP A C 1
ATOM 1130 O O . ASP A 1 157 ? -13.484 -16.641 -4.012 1 98.12 157 ASP A O 1
ATOM 1134 N N . HIS A 1 158 ? -13.703 -14.867 -2.766 1 96 158 HIS A N 1
ATOM 1135 C CA . HIS A 1 158 ? -15.008 -14.477 -3.301 1 96 158 HIS A CA 1
ATOM 1136 C C . HIS A 1 158 ? -15.039 -12.984 -3.625 1 96 158 HIS A C 1
ATOM 1138 O O . HIS A 1 158 ? -14.516 -12.172 -2.865 1 96 158 HIS A O 1
ATOM 1144 N N . PRO A 1 159 ? -15.602 -12.531 -4.695 1 95.12 159 PRO A N 1
ATOM 1145 C CA . PRO A 1 159 ? -16.359 -13.312 -5.672 1 95.12 159 PRO A CA 1
ATOM 1146 C C . PRO A 1 159 ? -15.469 -14.148 -6.586 1 95.12 159 PRO A C 1
ATOM 1148 O O . PRO A 1 159 ? -15.945 -15.062 -7.258 1 95.12 159 PRO A O 1
ATOM 1151 N N . ALA A 1 160 ? -14.188 -13.734 -6.754 1 92.75 160 ALA A N 1
ATOM 1152 C CA . ALA A 1 160 ? -13.273 -14.492 -7.613 1 92.75 160 ALA A CA 1
ATOM 1153 C C . ALA A 1 160 ? -12.234 -15.234 -6.785 1 92.75 160 ALA A C 1
ATOM 1155 O O . ALA A 1 160 ? -11.688 -14.695 -5.824 1 92.75 160 ALA A O 1
ATOM 1156 N N . PRO A 1 161 ? -12.023 -16.5 -7.168 1 94 161 PRO A N 1
ATOM 1157 C CA . PRO A 1 161 ? -10.984 -17.234 -6.453 1 94 161 PRO A CA 1
ATOM 1158 C C . PRO A 1 161 ? -9.609 -16.578 -6.562 1 94 161 PRO A C 1
ATOM 1160 O O . PRO A 1 161 ? -9.305 -15.945 -7.582 1 94 161 PRO A O 1
ATOM 1163 N N . LEU A 1 162 ? -8.852 -16.703 -5.465 1 95.44 162 LEU A N 1
ATOM 1164 C CA . LEU A 1 162 ? -7.473 -16.234 -5.402 1 95.44 162 LEU A CA 1
ATOM 1165 C C . LEU A 1 162 ? -7.398 -14.727 -5.668 1 95.44 162 LEU A C 1
ATOM 1167 O O . LEU A 1 162 ? -6.379 -14.227 -6.148 1 95.44 162 LEU A O 1
ATOM 1171 N N . GLY A 1 163 ? -8.625 -14 -5.469 1 96.31 163 GLY A N 1
ATOM 1172 C CA . GLY A 1 163 ? -8.633 -12.547 -5.527 1 96.31 163 GLY A CA 1
ATOM 1173 C C . GLY A 1 163 ? -8.969 -12.008 -6.906 1 96.31 163 GLY A C 1
ATOM 1174 O O . GLY A 1 163 ? -9.094 -10.797 -7.09 1 96.31 163 GLY A O 1
ATOM 1175 N N . GLY A 1 164 ? -9.062 -12.891 -7.922 1 94.69 164 GLY A N 1
ATOM 1176 C CA . GLY A 1 164 ? -9.414 -12.453 -9.266 1 94.69 164 GLY A CA 1
ATOM 1177 C C . GLY A 1 164 ? -8.234 -11.898 -10.039 1 94.69 164 GLY A C 1
ATOM 1178 O O . GLY A 1 164 ? -8.391 -10.953 -10.82 1 94.69 164 GLY A O 1
ATOM 1179 N N . GLY A 1 165 ? -7.07 -12.359 -9.898 1 95.25 165 GLY A N 1
ATOM 1180 C CA . GLY A 1 165 ? -5.863 -11.836 -10.516 1 95.25 165 GLY A CA 1
ATOM 1181 C C . GLY A 1 165 ? -5.758 -12.164 -11.992 1 95.25 165 GLY A C 1
ATOM 1182 O O . GLY A 1 165 ? -5.031 -11.5 -12.734 1 95.25 165 GLY A O 1
ATOM 1183 N N . ALA A 1 166 ? -6.453 -13.148 -12.367 1 94.94 166 ALA A N 1
ATOM 1184 C CA . ALA A 1 166 ? -6.488 -13.562 -13.766 1 94.94 166 ALA A CA 1
ATOM 1185 C C . ALA A 1 166 ? -5.121 -14.055 -14.227 1 94.94 166 ALA A C 1
ATOM 1187 O O . ALA A 1 166 ? -4.48 -14.867 -13.547 1 94.94 166 ALA A O 1
ATOM 1188 N N . ALA A 1 167 ? -4.684 -13.711 -15.406 1 96.5 167 ALA A N 1
ATOM 1189 C CA . ALA A 1 167 ? -3.479 -14.258 -16.031 1 96.5 167 ALA A CA 1
ATOM 1190 C C . ALA A 1 167 ? -2.225 -13.812 -15.281 1 96.5 167 ALA A C 1
ATOM 1192 O O . ALA A 1 167 ? -2.201 -12.734 -14.688 1 96.5 167 ALA A O 1
ATOM 1193 N N . ARG A 1 168 ? -1.265 -14.625 -15.297 1 98.69 168 ARG A N 1
ATOM 1194 C CA . ARG A 1 168 ? 0.083 -14.281 -14.859 1 98.69 168 ARG A CA 1
ATOM 1195 C C . ARG A 1 168 ? 0.764 -13.352 -15.859 1 98.69 168 ARG A C 1
ATOM 1197 O O . ARG A 1 168 ? 0.988 -13.734 -17.016 1 98.69 168 ARG A O 1
ATOM 1204 N N . PHE A 1 169 ? 1.04 -12.188 -15.438 1 98.88 169 PHE A N 1
ATOM 1205 C CA . PHE A 1 169 ? 1.533 -11.188 -16.375 1 98.88 169 PHE A CA 1
ATOM 1206 C C . PHE A 1 169 ? 3.057 -11.141 -16.359 1 98.88 169 PHE A C 1
ATOM 1208 O O . PHE A 1 169 ? 3.688 -11.117 -17.422 1 98.88 169 PHE A O 1
ATOM 1215 N N . ALA A 1 170 ? 3.664 -11.055 -15.188 1 98.94 170 ALA A N 1
ATOM 1216 C CA . ALA A 1 170 ? 5.117 -10.992 -15.039 1 98.94 170 ALA A CA 1
ATOM 1217 C C . ALA A 1 170 ? 5.586 -11.828 -13.859 1 98.94 170 ALA A C 1
ATOM 1219 O O . ALA A 1 170 ? 4.859 -11.977 -12.867 1 98.94 170 ALA A O 1
ATOM 1220 N N . CYS A 1 171 ? 6.789 -12.297 -13.961 1 98.94 171 CYS A N 1
ATOM 1221 C CA . CYS A 1 171 ? 7.324 -13.242 -12.984 1 98.94 171 CYS A CA 1
ATOM 1222 C C . CYS A 1 171 ? 8.82 -13.039 -12.797 1 98.94 171 CYS A 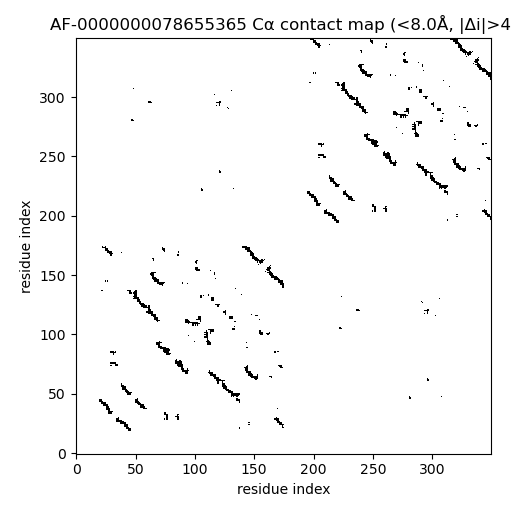C 1
ATOM 1224 O O . CYS A 1 171 ? 9.531 -12.703 -13.742 1 98.94 171 CYS A O 1
ATOM 1226 N N . GLY A 1 172 ? 9.297 -13.156 -11.617 1 98.94 172 GLY A N 1
ATOM 1227 C CA . GLY A 1 172 ? 10.711 -13.172 -11.289 1 98.94 172 GLY A CA 1
ATOM 1228 C C . GLY A 1 172 ? 11.055 -14.133 -10.164 1 98.94 172 GLY A C 1
ATOM 1229 O O . GLY A 1 172 ? 10.359 -14.18 -9.148 1 98.94 172 GLY A O 1
ATOM 1230 N N . VAL A 1 173 ? 12.125 -14.875 -10.328 1 98.94 173 VAL A N 1
ATOM 1231 C CA . VAL A 1 173 ? 12.586 -15.789 -9.289 1 98.94 173 VAL A CA 1
ATOM 1232 C C . VAL A 1 173 ? 13.312 -15.016 -8.195 1 98.94 173 VAL A C 1
ATOM 1234 O O . VAL A 1 173 ? 14.125 -14.133 -8.492 1 98.94 173 VAL A O 1
ATOM 1237 N N . ILE A 1 174 ? 12.977 -15.32 -7.02 1 98.88 174 ILE A N 1
ATOM 1238 C CA . ILE A 1 174 ? 13.656 -14.711 -5.883 1 98.88 174 ILE A CA 1
ATOM 1239 C C . ILE A 1 174 ? 14.875 -15.547 -5.504 1 98.88 174 ILE A C 1
ATOM 1241 O O . ILE A 1 174 ? 14.75 -16.703 -5.098 1 98.88 174 ILE A O 1
ATOM 1245 N N . LYS A 1 175 ? 16.062 -14.953 -5.566 1 95.81 175 LYS A N 1
ATOM 1246 C CA . LYS A 1 175 ? 17.297 -15.688 -5.344 1 95.81 175 LYS A CA 1
ATOM 1247 C C . LYS A 1 175 ? 18 -15.219 -4.066 1 95.81 175 LYS A C 1
ATOM 1249 O O . LYS A 1 175 ? 17.812 -14.078 -3.639 1 95.81 175 LYS A O 1
ATOM 1254 N N . MET B 1 1 ? -51.562 -40.219 33.531 1 37.97 1 MET B N 1
ATOM 1255 C CA . MET B 1 1 ? -50.156 -40.125 33.125 1 37.97 1 MET B CA 1
ATOM 1256 C C . MET B 1 1 ? -49.938 -38.906 32.219 1 37.97 1 MET B C 1
ATOM 1258 O O . MET B 1 1 ? -50.312 -38.938 31.047 1 37.97 1 MET B O 1
ATOM 1262 N N . LYS B 1 2 ? -50.062 -37.625 32.812 1 41.72 2 LYS B N 1
ATOM 1263 C CA . LYS B 1 2 ? -49.875 -36.344 32.188 1 41.72 2 LYS B CA 1
ATOM 1264 C C . LYS B 1 2 ? -48.531 -36.25 31.469 1 41.72 2 LYS B C 1
ATOM 1266 O O . LYS B 1 2 ? -47.5 -36.469 32.094 1 41.72 2 LYS B O 1
ATOM 1271 N N . LYS B 1 3 ? -48.438 -36.562 30.188 1 46.09 3 LYS B N 1
ATOM 1272 C CA . LYS B 1 3 ? -47.281 -36.406 29.297 1 46.09 3 LYS B CA 1
ATOM 1273 C C . LYS B 1 3 ? -46.719 -34.969 29.359 1 46.09 3 LYS B C 1
ATOM 1275 O O . LYS B 1 3 ? -47.469 -34 29.125 1 46.09 3 LYS B O 1
ATOM 1280 N N . TRP B 1 4 ? -45.844 -34.656 30.312 1 49.06 4 TRP B N 1
ATOM 1281 C CA . TRP B 1 4 ? -45.125 -33.406 30.359 1 49.06 4 TRP B CA 1
ATOM 1282 C C . TRP B 1 4 ? -44.375 -33.156 29.062 1 49.06 4 TRP B C 1
ATOM 1284 O O . TRP B 1 4 ? -43.594 -34 28.625 1 49.06 4 TRP B O 1
ATOM 1294 N N . ILE B 1 5 ? -44.969 -32.531 28.094 1 50.97 5 ILE B N 1
ATOM 1295 C CA . ILE B 1 5 ? -44.344 -32.062 26.859 1 50.97 5 ILE B CA 1
ATOM 1296 C C . ILE B 1 5 ? -43.156 -31.156 27.203 1 50.97 5 ILE B C 1
ATOM 1298 O O . ILE B 1 5 ? -43.312 -30.125 27.859 1 50.97 5 ILE B O 1
ATOM 1302 N N . ALA B 1 6 ? -41.938 -31.609 27.406 1 50.44 6 ALA B N 1
ATOM 1303 C CA . ALA B 1 6 ? -40.688 -30.875 27.516 1 50.44 6 ALA B CA 1
ATOM 1304 C C . ALA B 1 6 ? -40.438 -30 26.297 1 50.44 6 ALA B C 1
ATOM 1306 O O . ALA B 1 6 ? -40.375 -30.5 25.156 1 50.44 6 ALA B O 1
ATOM 1307 N N . LEU B 1 7 ? -40.938 -28.828 26.359 1 53.03 7 LEU B N 1
ATOM 1308 C CA . LEU B 1 7 ? -40.625 -27.812 25.359 1 53.03 7 LEU B CA 1
ATOM 1309 C C . LEU B 1 7 ? -39.125 -27.531 25.344 1 53.03 7 LEU B C 1
ATOM 1311 O O . LEU B 1 7 ? -38.562 -27.125 26.359 1 53.03 7 LEU B O 1
ATOM 1315 N N . SER B 1 8 ? -38.344 -28.219 24.578 1 51 8 SER B N 1
ATOM 1316 C CA . SER B 1 8 ? -36.938 -27.875 24.359 1 51 8 SER B CA 1
ATOM 1317 C C . SER B 1 8 ? -36.781 -26.5 23.75 1 51 8 SER B C 1
ATOM 1319 O O . SER B 1 8 ? -37.344 -26.219 22.688 1 51 8 SER B O 1
ATOM 1321 N N . VAL B 1 9 ? -36.594 -25.5 24.531 1 49.03 9 VAL B N 1
ATOM 1322 C CA . VAL B 1 9 ? -36.188 -24.172 24.047 1 49.03 9 VAL B CA 1
ATOM 1323 C C . VAL B 1 9 ? -34.812 -24.281 23.375 1 49.03 9 VAL B C 1
ATOM 1325 O O . VAL B 1 9 ? -33.844 -24.656 24 1 49.03 9 VAL B O 1
ATOM 1328 N N . ALA B 1 10 ? -34.812 -24.453 22.047 1 49.75 10 ALA B N 1
ATOM 1329 C CA . ALA B 1 10 ? -33.594 -24.281 21.25 1 49.75 10 ALA B CA 1
ATOM 1330 C C . ALA B 1 10 ? -33.031 -22.875 21.391 1 49.75 10 ALA B C 1
ATOM 1332 O O . ALA B 1 10 ? -33.656 -21.906 20.984 1 49.75 10 ALA B O 1
ATOM 1333 N N . LEU B 1 11 ? -32.125 -22.688 22.312 1 48.28 11 LEU B N 1
ATOM 1334 C CA . LEU B 1 11 ? -31.359 -21.438 22.359 1 48.28 11 LEU B CA 1
ATOM 1335 C C . LEU B 1 11 ? -30.547 -21.25 21.078 1 48.28 11 LEU B C 1
ATOM 1337 O O . LEU B 1 11 ? -29.625 -22 20.797 1 48.28 11 LEU B O 1
ATOM 1341 N N . CYS B 1 12 ? -31.047 -20.578 20.094 1 46.72 12 CYS B N 1
ATOM 1342 C CA . CYS B 1 12 ? -30.312 -20.094 18.922 1 46.72 12 CYS B CA 1
ATOM 1343 C C . CYS B 1 12 ? -29.219 -19.109 19.344 1 46.72 12 CYS B C 1
ATOM 1345 O O . CYS B 1 12 ? -29.516 -17.984 19.766 1 46.72 12 CYS B O 1
ATOM 1347 N N . ALA B 1 13 ? -28.078 -19.547 19.734 1 45.38 13 ALA B N 1
ATOM 1348 C CA . ALA B 1 13 ? -26.922 -18.672 19.906 1 45.38 13 ALA B CA 1
ATOM 1349 C C . ALA B 1 13 ? -26.562 -17.984 18.594 1 45.38 13 ALA B C 1
ATOM 1351 O O . ALA B 1 13 ? -26.062 -18.625 17.656 1 45.38 13 ALA B O 1
ATOM 1352 N N . SER B 1 14 ? -27.156 -16.922 18.25 1 43.91 14 SER B N 1
ATOM 1353 C CA . SER B 1 14 ? -26.672 -16.094 17.156 1 43.91 14 SER B CA 1
ATOM 1354 C C . SER B 1 14 ? -25.25 -15.586 17.438 1 43.91 14 SER B C 1
ATOM 1356 O O . SER B 1 14 ? -25 -14.938 18.453 1 43.91 14 SER B O 1
ATOM 1358 N N . ALA B 1 15 ? -24.203 -16.281 17.094 1 42.66 15 ALA B N 1
ATOM 1359 C CA . ALA B 1 15 ? -22.859 -15.711 17.094 1 42.66 15 ALA B CA 1
ATOM 1360 C C . ALA B 1 15 ? -22.844 -14.344 16.406 1 42.66 15 ALA B C 1
ATOM 1362 O O . ALA B 1 15 ? -22.953 -14.258 15.18 1 42.66 15 ALA B O 1
ATOM 1363 N N . ALA B 1 16 ? -23.312 -13.305 17.031 1 40.22 16 ALA B N 1
ATOM 1364 C CA . ALA B 1 16 ? -23.094 -11.961 16.516 1 40.22 16 ALA B CA 1
ATOM 1365 C C . ALA B 1 16 ? -21.656 -11.781 16.031 1 40.22 16 ALA B C 1
ATOM 1367 O O . ALA B 1 16 ? -20.719 -11.93 16.812 1 40.22 16 ALA B O 1
ATOM 1368 N N . VAL B 1 17 ? -21.344 -12.188 14.836 1 42.81 17 VAL B N 1
ATOM 1369 C CA . VAL B 1 17 ? -20.078 -11.711 14.273 1 42.81 17 VAL B CA 1
ATOM 1370 C C . VAL B 1 17 ? -19.828 -10.266 14.711 1 42.81 17 VAL B C 1
ATOM 1372 O O . VAL B 1 17 ? -20.594 -9.367 14.352 1 42.81 17 VAL B O 1
ATOM 1375 N N . GLN B 1 18 ? -19.469 -10 15.992 1 46.75 18 GLN B N 1
ATOM 1376 C CA . GLN B 1 18 ? -19.094 -8.656 16.406 1 46.75 18 GLN B CA 1
ATOM 1377 C C . GLN B 1 18 ? -18.359 -7.926 15.289 1 46.75 18 GLN B C 1
ATOM 1379 O O . GLN B 1 18 ? -17.344 -8.414 14.773 1 46.75 18 GLN B O 1
ATOM 1384 N N . ALA B 1 19 ? -19.203 -7.211 14.617 1 53.94 19 ALA B N 1
ATOM 1385 C CA . ALA B 1 19 ? -18.562 -6.324 13.648 1 53.94 19 ALA B CA 1
ATOM 1386 C C . ALA B 1 19 ? -17.297 -5.703 14.242 1 53.94 19 ALA B C 1
ATOM 1388 O O . ALA B 1 19 ? -17.328 -5.117 15.328 1 53.94 19 ALA B O 1
ATOM 1389 N N . ALA B 1 20 ? -16.109 -6.129 13.781 1 68.38 20 ALA B N 1
ATOM 1390 C CA . ALA B 1 20 ? -14.859 -5.508 14.219 1 68.38 20 ALA B CA 1
ATOM 1391 C C . ALA B 1 20 ? -14.992 -3.986 14.25 1 68.38 20 ALA B C 1
ATOM 1393 O O . ALA B 1 20 ? -15.602 -3.389 13.367 1 68.38 20 ALA B O 1
ATOM 1394 N N . ASP B 1 21 ? -14.781 -3.271 15.398 1 89.94 21 ASP B N 1
ATOM 1395 C CA . ASP B 1 21 ? -14.805 -1.821 15.562 1 89.94 21 ASP B CA 1
ATOM 1396 C C . ASP B 1 21 ? -14.109 -1.127 14.391 1 89.94 21 ASP B C 1
ATOM 1398 O O . ASP B 1 21 ? -13.133 -1.645 13.852 1 89.94 21 ASP B O 1
ATOM 1402 N N . SER B 1 22 ? -14.773 -0.16 13.758 1 97.94 22 SER B N 1
ATOM 1403 C CA . SER B 1 22 ? -14.219 0.639 12.672 1 97.94 22 SER B CA 1
ATOM 1404 C C . SER B 1 22 ? -14.516 2.121 12.867 1 97.94 22 SER B C 1
ATOM 1406 O O . SER B 1 22 ? -15.391 2.486 13.648 1 97.94 22 SER B O 1
ATOM 1408 N N . ILE B 1 23 ? -13.695 3 12.328 1 98.69 23 ILE B N 1
ATOM 1409 C CA . ILE B 1 23 ? -13.938 4.43 12.195 1 98.69 23 ILE B CA 1
ATOM 1410 C C . ILE B 1 23 ? -14.117 4.793 10.727 1 98.69 23 ILE B C 1
ATOM 1412 O O . ILE B 1 23 ? -13.305 4.406 9.883 1 98.69 23 ILE B O 1
ATOM 1416 N N . LYS B 1 24 ? -15.18 5.387 10.383 1 98.75 24 LYS B N 1
ATOM 1417 C CA . LYS B 1 24 ? -15.391 5.902 9.031 1 98.75 24 LYS B CA 1
ATOM 1418 C C . LYS B 1 24 ? -15.148 7.41 8.977 1 98.75 24 LYS B C 1
ATOM 1420 O O . LYS B 1 24 ? -15.773 8.172 9.711 1 98.75 24 LYS B O 1
ATOM 1425 N N . VAL B 1 25 ? -14.258 7.871 8.164 1 98.94 25 VAL B N 1
ATOM 1426 C CA . VAL B 1 25 ? -13.859 9.273 8.047 1 98.94 25 VAL B CA 1
ATOM 1427 C C . VAL B 1 25 ? -14.289 9.82 6.684 1 98.94 25 VAL B C 1
ATOM 1429 O O . VAL B 1 25 ? -13.875 9.297 5.645 1 98.94 25 VAL B O 1
ATOM 1432 N N . GLU B 1 26 ? -15.07 10.789 6.621 1 98.94 26 GLU B N 1
ATOM 1433 C CA . GLU B 1 26 ? -15.375 11.492 5.379 1 98.94 26 GLU B CA 1
ATOM 1434 C C . GLU B 1 26 ? -14.273 12.5 5.027 1 98.94 26 GLU B C 1
ATOM 1436 O O . GLU B 1 26 ? -13.852 13.289 5.875 1 98.94 26 GLU B O 1
ATOM 1441 N N . LEU B 1 27 ? -13.844 12.484 3.848 1 98.94 27 LEU B N 1
ATOM 1442 C CA . LEU B 1 27 ? -12.852 13.445 3.379 1 98.94 27 LEU B CA 1
ATOM 1443 C C . LEU B 1 27 ? -13.484 14.461 2.438 1 98.94 27 LEU B C 1
ATOM 1445 O O . LEU B 1 27 ? -14.18 14.086 1.487 1 98.94 27 LEU B O 1
ATOM 14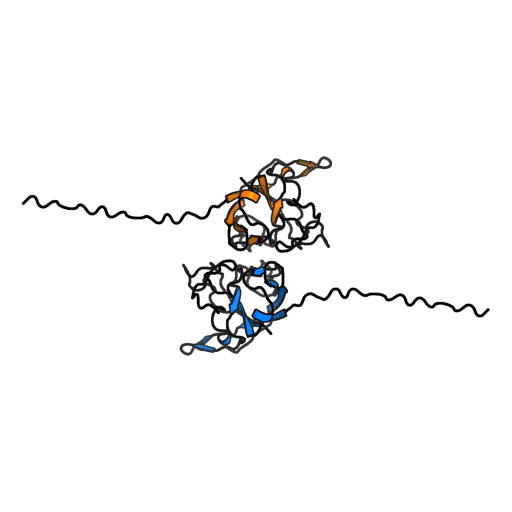49 N N . LYS B 1 28 ? -13.211 15.688 2.688 1 98.94 28 LYS B N 1
ATOM 1450 C CA . LYS B 1 28 ? -13.695 16.797 1.859 1 98.94 28 LYS B CA 1
ATOM 1451 C C . LYS B 1 28 ? -12.539 17.641 1.36 1 98.94 28 LYS B C 1
ATOM 1453 O O . LYS B 1 28 ? -11.508 17.766 2.035 1 98.94 28 LYS B O 1
ATOM 1458 N N . GLU B 1 29 ? -12.742 18.188 0.218 1 98.88 29 GLU B N 1
ATOM 1459 C CA . GLU B 1 29 ? -11.727 19.078 -0.329 1 98.88 29 GLU B CA 1
ATOM 1460 C C . GLU B 1 29 ? -11.398 20.203 0.649 1 98.88 29 GLU B C 1
ATOM 1462 O O . GLU B 1 29 ? -12.297 20.766 1.276 1 98.88 29 GLU B O 1
ATOM 1467 N N . ALA B 1 30 ? -10.156 20.469 0.806 1 98.88 30 ALA B N 1
ATOM 1468 C CA . ALA B 1 30 ? -9.703 21.594 1.612 1 98.88 30 ALA B CA 1
ATOM 1469 C C . ALA B 1 30 ? -9.625 22.875 0.778 1 98.88 30 ALA B C 1
ATOM 1471 O O . ALA B 1 30 ? -8.883 22.938 -0.206 1 98.88 30 ALA B O 1
ATOM 1472 N N . THR B 1 31 ? -10.359 23.844 1.162 1 98.38 31 THR B N 1
ATOM 1473 C CA . THR B 1 31 ? -10.336 25.109 0.44 1 98.38 31 THR B CA 1
ATOM 1474 C C . THR B 1 31 ? -10.008 26.266 1.381 1 98.38 31 THR B C 1
ATOM 1476 O O . THR B 1 31 ? -9.977 26.094 2.602 1 98.38 31 THR B O 1
ATOM 1479 N N . ALA B 1 32 ? -9.742 27.391 0.811 1 97.5 32 ALA B N 1
ATOM 1480 C CA . ALA B 1 32 ? -9.453 28.578 1.602 1 97.5 32 ALA B CA 1
ATOM 1481 C C . ALA B 1 32 ? -10.664 28.984 2.436 1 97.5 32 ALA B C 1
ATOM 1483 O O . ALA B 1 32 ? -10.523 29.656 3.465 1 97.5 32 ALA B O 1
ATOM 1484 N N . GLN B 1 33 ? -11.859 28.641 2.037 1 96.56 33 GLN B N 1
ATOM 1485 C CA . GLN B 1 33 ? -13.094 29.062 2.693 1 96.56 33 GLN B CA 1
ATOM 1486 C C . GLN B 1 33 ? -13.594 27.984 3.658 1 96.56 33 GLN B C 1
ATOM 1488 O O . GLN B 1 33 ? -14.562 28.203 4.391 1 96.56 33 GLN B O 1
ATOM 1493 N N . GLY B 1 34 ? -12.93 26.891 3.641 1 97.19 34 GLY B N 1
ATOM 1494 C CA . GLY B 1 34 ? -13.391 25.781 4.453 1 97.19 34 GLY B CA 1
ATOM 1495 C C . GLY B 1 34 ? -13.57 24.484 3.666 1 97.19 34 GLY B C 1
ATOM 1496 O O . GLY B 1 34 ? -12.883 24.266 2.666 1 97.19 34 GLY B O 1
ATOM 1497 N N . GLU B 1 35 ? -14.398 23.641 4.117 1 97.62 35 GLU B N 1
ATOM 1498 C CA . GLU B 1 35 ? -14.602 22.328 3.508 1 97.62 35 GLU B CA 1
ATOM 1499 C C . GLU B 1 35 ? -15.289 22.453 2.146 1 97.62 35 GLU B C 1
ATOM 1501 O O . GLU B 1 35 ? -16.266 23.188 2.004 1 97.62 35 GLU B O 1
ATOM 1506 N N . GLY B 1 36 ? -14.734 21.812 1.18 1 98.5 36 GLY B N 1
ATOM 1507 C CA . GLY B 1 36 ? -15.367 21.703 -0.126 1 98.5 36 GLY B CA 1
ATOM 1508 C C . GLY B 1 36 ? -16.172 20.422 -0.296 1 98.5 36 GLY B C 1
ATOM 1509 O O . GLY B 1 36 ? -16.797 19.953 0.651 1 98.5 36 GLY B O 1
ATOM 1510 N N . LYS B 1 37 ? -16.219 19.969 -1.53 1 98.31 37 LYS B N 1
ATOM 1511 C CA . LYS B 1 37 ? -17 18.781 -1.846 1 98.31 37 LYS B CA 1
ATOM 1512 C C . LYS B 1 37 ? -16.375 17.531 -1.228 1 98.31 37 LYS B C 1
ATOM 1514 O O . LYS B 1 37 ? -15.156 17.453 -1.079 1 98.31 37 LYS B O 1
ATOM 1519 N N . SER B 1 38 ? -17.234 16.594 -0.921 1 98.88 38 SER B N 1
ATOM 1520 C CA . SER B 1 38 ? -16.75 15.305 -0.444 1 98.88 38 SER B CA 1
ATOM 1521 C C . SER B 1 38 ? -16.047 14.539 -1.554 1 98.88 38 SER B C 1
ATOM 1523 O O . SER B 1 38 ? -16.516 14.523 -2.697 1 98.88 38 SER B O 1
ATOM 1525 N N . VAL B 1 39 ? -14.945 13.953 -1.194 1 98.88 39 VAL B N 1
ATOM 1526 C CA . VAL B 1 39 ? -14.273 13.094 -2.164 1 98.88 39 VAL B CA 1
ATOM 1527 C C . VAL B 1 39 ? -14.422 11.633 -1.746 1 98.88 39 VAL B C 1
ATOM 1529 O O . VAL B 1 39 ? -13.773 10.75 -2.311 1 98.88 39 VAL B O 1
ATOM 1532 N N . GLY B 1 40 ? -15.188 11.32 -0.743 1 98.94 40 GLY B N 1
ATOM 1533 C CA . GLY B 1 40 ? -15.445 9.945 -0.333 1 98.94 40 GLY B CA 1
ATOM 1534 C C . GLY B 1 40 ? -15.086 9.68 1.118 1 98.94 40 GLY B C 1
ATOM 1535 O O . GLY B 1 40 ? -15.141 10.586 1.951 1 98.94 40 GLY B O 1
ATOM 1536 N N . PHE B 1 41 ? -14.836 8.383 1.449 1 98.94 41 PHE B N 1
ATOM 1537 C CA . PHE B 1 41 ? -14.625 7.945 2.822 1 98.94 41 PHE B CA 1
ATOM 1538 C C . PHE B 1 41 ? -13.406 7.039 2.92 1 98.94 41 PHE B C 1
ATOM 1540 O O . PHE B 1 41 ? -13.031 6.383 1.944 1 98.94 41 PHE B O 1
ATOM 1547 N N . VAL B 1 42 ? -12.844 7.105 4.066 1 98.94 42 VAL B N 1
ATOM 1548 C CA . VAL B 1 42 ? -11.859 6.105 4.469 1 98.94 42 VAL B CA 1
ATOM 1549 C C . VAL B 1 42 ? -12.352 5.367 5.711 1 98.94 42 VAL B C 1
ATOM 1551 O O . VAL B 1 42 ? -12.672 5.992 6.723 1 98.94 42 VAL B O 1
ATOM 1554 N N . THR B 1 43 ? -12.43 4.055 5.617 1 98.94 43 THR B N 1
ATOM 1555 C CA . THR B 1 43 ? -12.758 3.221 6.77 1 98.94 43 THR B CA 1
ATOM 1556 C C . THR B 1 43 ? -11.492 2.656 7.406 1 98.94 43 THR B C 1
ATOM 1558 O O . THR B 1 43 ? -10.664 2.039 6.723 1 98.94 43 THR B O 1
ATOM 1561 N N . ILE B 1 44 ? -11.391 2.889 8.695 1 98.94 44 ILE B N 1
ATOM 1562 C CA . ILE B 1 44 ? -10.203 2.432 9.414 1 98.94 44 ILE B CA 1
ATOM 1563 C C . ILE B 1 44 ? -10.578 1.269 10.328 1 98.94 44 ILE B C 1
ATOM 1565 O O . ILE B 1 44 ? -11.555 1.347 11.078 1 98.94 44 ILE B O 1
ATOM 1569 N N . THR B 1 45 ? -9.859 0.201 10.227 1 98.62 45 THR B N 1
ATOM 1570 C CA . THR B 1 45 ? -10.047 -0.977 11.062 1 98.62 45 THR B CA 1
ATOM 1571 C C . THR B 1 45 ? -8.734 -1.396 11.719 1 98.62 45 THR B C 1
ATOM 1573 O O . THR B 1 45 ? -7.668 -0.9 11.352 1 98.62 45 THR B O 1
ATOM 1576 N N . GLU B 1 46 ? -8.898 -2.252 12.711 1 98 46 GLU B N 1
ATOM 1577 C CA . GLU B 1 46 ? -7.723 -2.818 13.367 1 98 46 GLU B CA 1
ATOM 1578 C C . GLU B 1 46 ? -7.379 -4.188 12.789 1 98 46 GLU B C 1
ATOM 1580 O O . GLU B 1 46 ? -8.266 -4.934 12.375 1 98 46 GLU B O 1
ATOM 1585 N N . SER B 1 47 ? -6.09 -4.492 12.734 1 97.62 47 SER B N 1
ATOM 1586 C CA . SER B 1 47 ? -5.578 -5.828 12.469 1 97.62 47 SER B CA 1
ATOM 1587 C C . SER B 1 47 ? -4.465 -6.203 13.438 1 97.62 47 SER B C 1
ATOM 1589 O O . SER B 1 47 ? -3.963 -5.348 14.172 1 97.62 47 SER B O 1
ATOM 1591 N N . PRO B 1 48 ? -4.078 -7.48 13.453 1 97.31 48 PRO B N 1
ATOM 1592 C CA . PRO B 1 48 ? -2.945 -7.867 14.289 1 97.31 48 PRO B CA 1
ATOM 1593 C C . PRO B 1 48 ? -1.65 -7.16 13.898 1 97.31 48 PRO B C 1
ATOM 1595 O O . PRO B 1 48 ? -0.689 -7.148 14.672 1 97.31 48 PRO B O 1
ATOM 1598 N N . TYR B 1 49 ? -1.628 -6.539 12.789 1 98.62 49 TYR B N 1
ATOM 1599 C CA . TYR B 1 49 ? -0.384 -5.969 12.281 1 98.62 49 TYR B CA 1
ATOM 1600 C C . TYR B 1 49 ? -0.461 -4.449 12.227 1 98.62 49 TYR B C 1
ATOM 1602 O O . TYR B 1 49 ? 0.428 -3.793 11.68 1 98.62 49 TYR B O 1
ATOM 1610 N N . GLY B 1 50 ? -1.586 -3.883 12.742 1 98.56 50 GLY B N 1
ATOM 1611 C CA . GLY B 1 50 ? -1.754 -2.439 12.75 1 98.56 50 GLY B CA 1
ATOM 1612 C C . GLY B 1 50 ? -3.084 -1.99 12.172 1 98.56 50 GLY B C 1
ATOM 1613 O O . GLY B 1 50 ? -3.926 -2.82 11.82 1 98.56 50 GLY B O 1
ATOM 1614 N N . ALA B 1 51 ? -3.264 -0.708 12.094 1 98.88 51 ALA B N 1
ATOM 1615 C CA . ALA B 1 51 ? -4.496 -0.133 11.562 1 98.88 51 ALA B CA 1
ATOM 1616 C C . ALA B 1 51 ? -4.52 -0.202 10.039 1 98.88 51 ALA B C 1
ATOM 1618 O O . ALA B 1 51 ? -3.49 -0.002 9.383 1 98.88 51 ALA B O 1
ATOM 1619 N N . VAL B 1 52 ? -5.66 -0.512 9.492 1 98.88 52 VAL B N 1
ATOM 1620 C CA . VAL B 1 52 ? -5.84 -0.594 8.047 1 98.88 52 VAL B CA 1
ATOM 1621 C C . VAL B 1 52 ? -6.766 0.526 7.578 1 98.88 52 VAL B C 1
ATOM 1623 O O . VAL B 1 52 ? -7.891 0.655 8.062 1 98.88 52 VAL B O 1
ATOM 1626 N N . PHE B 1 53 ? -6.266 1.373 6.676 1 98.94 53 PHE B N 1
ATOM 1627 C CA . PHE B 1 53 ? -7.031 2.449 6.062 1 98.94 53 PHE B CA 1
ATOM 1628 C C . PHE B 1 53 ? -7.57 2.023 4.703 1 98.94 53 PHE B C 1
ATOM 1630 O O . PHE B 1 53 ? -6.801 1.818 3.76 1 98.94 53 PHE B O 1
ATOM 1637 N N . THR B 1 54 ? -8.852 1.847 4.562 1 98.88 54 THR B N 1
ATOM 1638 C CA . THR B 1 54 ? -9.477 1.421 3.316 1 98.88 54 THR B CA 1
ATOM 1639 C C . THR B 1 54 ? -10.242 2.576 2.672 1 98.88 54 THR B C 1
ATOM 1641 O O . THR B 1 54 ? -11.336 2.934 3.121 1 98.88 54 THR B O 1
ATOM 1644 N N . PRO B 1 55 ? -9.742 3.041 1.577 1 98.94 55 PRO B N 1
ATOM 1645 C CA . PRO B 1 55 ? -10.383 4.199 0.951 1 98.94 55 PRO B CA 1
ATOM 1646 C C . PRO B 1 55 ? -11.5 3.805 -0.018 1 98.94 55 PRO B C 1
ATOM 1648 O O . PRO B 1 55 ? -11.43 2.742 -0.641 1 98.94 55 PRO B O 1
ATOM 1651 N N . GLU B 1 56 ? -12.469 4.531 -0.107 1 98.88 56 GLU B N 1
ATOM 1652 C CA . GLU B 1 56 ? -13.477 4.648 -1.153 1 98.88 56 GLU B CA 1
ATOM 1653 C C . GLU B 1 56 ? -13.602 6.09 -1.646 1 98.88 56 GLU B C 1
ATOM 1655 O O . GLU B 1 56 ? -14.531 6.801 -1.274 1 98.88 56 GLU B O 1
ATOM 1660 N N . LEU B 1 57 ? -12.633 6.465 -2.459 1 98.94 57 LEU B N 1
ATOM 1661 C CA . LEU B 1 57 ? -12.5 7.859 -2.865 1 98.94 57 LEU B CA 1
ATOM 1662 C C . LEU B 1 57 ? -12.695 8.008 -4.371 1 98.94 57 LEU B C 1
ATOM 1664 O O . LEU B 1 57 ? -12.375 7.098 -5.137 1 98.94 57 LEU B O 1
ATOM 1668 N N . ASN B 1 58 ? -13.148 9.094 -4.766 1 98.69 58 ASN B N 1
ATOM 1669 C CA . ASN B 1 58 ? -13.359 9.477 -6.156 1 98.69 58 ASN B CA 1
ATOM 1670 C C . ASN B 1 58 ? -13.133 10.969 -6.371 1 98.69 58 ASN B C 1
ATOM 1672 O O . ASN B 1 58 ? -13.195 11.758 -5.422 1 98.69 58 ASN B O 1
ATOM 1676 N N . GLY B 1 59 ? -12.781 11.289 -7.59 1 97.69 59 GLY B N 1
ATOM 1677 C CA . GLY B 1 59 ? -12.602 12.703 -7.898 1 97.69 59 GLY B CA 1
ATOM 1678 C C . GLY B 1 59 ? -11.273 13.25 -7.418 1 97.69 59 GLY B C 1
ATOM 1679 O O . GLY B 1 59 ? -11.156 14.445 -7.145 1 97.69 59 GLY B O 1
ATOM 1680 N N . VAL B 1 60 ? -10.391 12.422 -7.238 1 98.19 60 VAL B N 1
ATOM 1681 C CA . VAL B 1 60 ? -9.031 12.805 -6.879 1 98.19 60 VAL B CA 1
ATOM 1682 C C . VAL B 1 60 ? -8.117 12.664 -8.094 1 98.19 60 VAL B C 1
ATOM 1684 O O . VAL B 1 60 ? -8.273 11.734 -8.891 1 98.19 60 VAL B O 1
ATOM 1687 N N . ALA B 1 61 ? -7.172 13.609 -8.312 1 98.31 61 ALA B N 1
ATOM 1688 C CA . ALA B 1 61 ? -6.281 13.539 -9.469 1 98.31 61 ALA B CA 1
ATOM 1689 C C . ALA B 1 61 ? -5.5 12.227 -9.484 1 98.31 61 ALA B C 1
ATOM 1691 O O . ALA B 1 61 ? -4.992 11.789 -8.453 1 98.31 61 ALA B O 1
ATOM 1692 N N . PRO B 1 62 ? -5.434 11.625 -10.648 1 98.62 62 PRO B N 1
ATOM 1693 C CA . PRO B 1 62 ? -4.668 10.375 -10.742 1 98.62 62 PRO B CA 1
ATOM 1694 C C . PRO B 1 62 ? -3.209 10.547 -10.328 1 98.62 62 PRO B C 1
ATOM 1696 O O . PRO B 1 62 ? -2.615 11.602 -10.57 1 98.62 62 PRO B O 1
ATOM 1699 N N . GLY B 1 63 ? -2.637 9.414 -9.773 1 98.44 63 GLY B N 1
ATOM 1700 C CA . GLY B 1 63 ? -1.236 9.461 -9.383 1 98.44 63 GLY B CA 1
ATOM 1701 C C . GLY B 1 63 ? -1.02 9.211 -7.902 1 98.44 63 GLY B C 1
ATOM 1702 O O . GLY B 1 63 ? -1.883 8.641 -7.23 1 98.44 63 GLY B O 1
ATOM 1703 N N . VAL B 1 64 ? 0.158 9.555 -7.418 1 98.69 64 VAL B N 1
ATOM 1704 C CA . VAL B 1 64 ? 0.571 9.305 -6.039 1 98.69 64 VAL B CA 1
ATOM 1705 C C . VAL B 1 64 ? 0.313 10.547 -5.188 1 98.69 64 VAL B C 1
ATOM 1707 O O . VAL B 1 64 ? 0.627 11.664 -5.602 1 98.69 64 VAL B O 1
ATOM 1710 N N . HIS B 1 65 ? -0.254 10.359 -4 1 98.88 65 HIS B N 1
ATOM 1711 C CA . HIS B 1 65 ? -0.554 11.445 -3.08 1 98.88 65 HIS B CA 1
ATOM 1712 C C . HIS B 1 65 ? -0.004 11.156 -1.688 1 98.88 65 HIS B C 1
ATOM 1714 O O . HIS B 1 65 ? -0.07 10.023 -1.212 1 98.88 65 HIS B O 1
ATOM 1720 N N . GLY B 1 66 ? 0.548 12.203 -1.092 1 98.88 66 GLY B N 1
ATOM 1721 C CA . GLY B 1 66 ? 0.795 12.086 0.336 1 98.88 66 GLY B CA 1
ATOM 1722 C C . GLY B 1 66 ? -0.462 11.812 1.138 1 98.88 66 GLY B C 1
ATOM 1723 O O . GLY B 1 66 ? -1.521 12.375 0.86 1 98.88 66 GLY B O 1
ATOM 1724 N N . PHE B 1 67 ? -0.36 10.953 2.062 1 99 67 PHE B N 1
ATOM 1725 C CA . PHE B 1 67 ? -1.439 10.492 2.926 1 99 67 PHE B CA 1
ATOM 1726 C C . PHE B 1 67 ? -0.968 10.383 4.371 1 99 67 PHE B C 1
ATOM 1728 O O . PHE B 1 67 ? -0.04 9.625 4.672 1 99 67 PHE B O 1
ATOM 1735 N N . HIS B 1 68 ? -1.604 11.203 5.258 1 98.94 68 HIS B N 1
ATOM 1736 C CA . HIS B 1 68 ? -1.062 11.297 6.609 1 98.94 68 HIS B CA 1
ATOM 1737 C C . HIS B 1 68 ? -2.174 11.469 7.637 1 98.94 68 HIS B C 1
ATOM 1739 O O . HIS B 1 68 ? -3.258 11.961 7.309 1 98.94 68 HIS B O 1
ATOM 1745 N N . VAL B 1 69 ? -1.914 11.047 8.82 1 99 69 VAL B N 1
ATOM 1746 C CA . VAL B 1 69 ? -2.652 11.523 9.984 1 99 69 VAL B CA 1
ATOM 1747 C C . VAL B 1 69 ? -1.993 12.789 10.523 1 99 69 VAL B C 1
ATOM 1749 O O . VAL B 1 69 ? -0.789 12.805 10.789 1 99 69 VAL B O 1
ATOM 1752 N N . HIS B 1 70 ? -2.748 13.789 10.586 1 98.94 70 HIS B N 1
ATOM 1753 C CA . HIS B 1 70 ? -2.273 15.055 11.125 1 98.94 70 HIS B CA 1
ATOM 1754 C C . HIS B 1 70 ? -2.648 15.211 12.594 1 98.94 70 HIS B C 1
ATOM 1756 O O . HIS B 1 70 ? -3.541 14.516 13.086 1 98.94 70 HIS B O 1
ATOM 1762 N N . ALA B 1 71 ? -2.076 16.141 13.297 1 98.88 71 ALA B N 1
ATOM 1763 C CA . ALA B 1 71 ? -2 16.203 14.758 1 98.88 71 ALA B CA 1
ATOM 1764 C C . ALA B 1 71 ? -3.33 16.641 15.359 1 98.88 71 ALA B C 1
ATOM 1766 O O . ALA B 1 71 ? -3.713 16.188 16.438 1 98.88 71 ALA B O 1
ATOM 1767 N N . ASN B 1 72 ? -4.035 17.516 14.703 1 98.88 72 ASN B N 1
ATOM 1768 C CA . ASN B 1 72 ? -5.199 18.156 15.32 1 98.88 72 ASN B CA 1
ATOM 1769 C C . ASN B 1 72 ? -6.492 17.734 14.625 1 98.88 72 ASN B C 1
ATOM 1771 O O . ASN B 1 72 ? -6.508 17.516 13.406 1 98.88 72 ASN B O 1
ATOM 1775 N N . PRO B 1 73 ? -7.609 17.672 15.359 1 98.88 73 PRO B N 1
ATOM 1776 C CA . PRO B 1 73 ? -8.906 17.281 14.789 1 98.88 73 PRO B CA 1
ATOM 1777 C C . PRO B 1 73 ? -9.656 18.453 14.164 1 98.88 73 PRO B C 1
ATOM 1779 O O . PRO B 1 73 ? -10.781 18.75 14.57 1 98.88 73 PRO B O 1
ATOM 1782 N N . SER B 1 74 ? -9.039 19.078 13.156 1 98.88 74 SER B N 1
ATOM 1783 C CA . SER B 1 74 ? -9.672 20.219 12.5 1 98.88 74 SER B CA 1
ATOM 1784 C C . SER B 1 74 ? -9.258 20.312 11.039 1 98.88 74 SER B C 1
ATOM 1786 O O . SER B 1 74 ? -8.078 20.188 10.711 1 98.88 74 SER B O 1
ATOM 1788 N N . CYS B 1 75 ? -10.234 20.547 10.234 1 98.81 75 CYS B N 1
ATOM 1789 C CA . CYS B 1 75 ? -9.977 20.781 8.812 1 98.81 75 CYS B CA 1
ATOM 1790 C C . CYS B 1 75 ? -10.25 22.234 8.438 1 98.81 75 CYS B C 1
ATOM 1792 O O . CYS B 1 75 ? -10.375 22.562 7.258 1 98.81 75 CYS B O 1
ATOM 1794 N N . ALA B 1 76 ? -10.328 23.047 9.43 1 98.62 76 ALA B N 1
ATOM 1795 C CA . ALA B 1 76 ? -10.578 24.469 9.188 1 98.62 76 ALA B CA 1
ATOM 1796 C C . ALA B 1 76 ? -9.352 25.141 8.578 1 98.62 76 ALA B C 1
ATOM 1798 O O . ALA B 1 76 ? -8.211 24.812 8.922 1 98.62 76 ALA B O 1
ATOM 1799 N N . PRO B 1 77 ? -9.688 26.109 7.668 1 98.56 77 PRO B N 1
ATOM 1800 C CA . PRO B 1 77 ? -8.547 26.891 7.188 1 98.56 77 PRO B CA 1
ATOM 1801 C C . PRO B 1 77 ? -7.934 27.766 8.273 1 98.56 77 PRO B C 1
ATOM 1803 O O . PRO B 1 77 ? -8.602 28.109 9.25 1 98.56 77 PRO B O 1
ATOM 1806 N N . THR B 1 78 ? -6.723 28.016 8.141 1 98 78 THR B N 1
ATOM 1807 C CA . THR B 1 78 ? -6.02 29.016 8.93 1 98 78 THR B CA 1
ATOM 1808 C C . THR B 1 78 ? -5.363 30.047 8.023 1 98 78 THR B C 1
ATOM 1810 O O . THR B 1 78 ? -5.676 30.125 6.832 1 98 78 THR B O 1
ATOM 1813 N N . GLU B 1 79 ? -4.656 30.953 8.617 1 96.44 79 GLU B N 1
ATOM 1814 C CA . GLU B 1 79 ? -3.932 31.984 7.867 1 96.44 79 GLU B CA 1
ATOM 1815 C C . GLU B 1 79 ? -2.455 32 8.25 1 96.44 79 GLU B C 1
ATOM 1817 O O . GLU B 1 79 ? -2.111 31.891 9.43 1 96.44 79 GLU B O 1
ATOM 1822 N N . ALA B 1 80 ? -1.672 31.984 7.266 1 91.88 80 ALA B N 1
ATOM 1823 C CA . ALA B 1 80 ? -0.236 32.188 7.453 1 91.88 80 ALA B CA 1
ATOM 1824 C C . ALA B 1 80 ? 0.301 33.25 6.504 1 91.88 80 ALA B C 1
ATOM 1826 O O . ALA B 1 80 ? 0.117 33.156 5.289 1 91.88 80 ALA B O 1
ATOM 1827 N N . ASP B 1 81 ? 1.021 34.312 7.105 1 94.12 81 ASP B N 1
ATOM 1828 C CA . ASP B 1 81 ? 1.602 35.406 6.328 1 94.12 81 ASP B CA 1
ATOM 1829 C C . ASP B 1 81 ? 0.559 36.031 5.414 1 94.12 81 ASP B C 1
ATOM 1831 O O . ASP B 1 81 ? 0.82 36.25 4.234 1 94.12 81 ASP B O 1
ATOM 1835 N N . GLY B 1 82 ? -0.674 36.156 5.891 1 94.06 82 GLY B N 1
ATOM 1836 C CA . GLY B 1 82 ? -1.752 36.844 5.191 1 94.06 82 GLY B CA 1
ATOM 1837 C C . GLY B 1 82 ? -2.406 35.969 4.125 1 94.06 82 GLY B C 1
ATOM 1838 O O . GLY B 1 82 ? -3.258 36.438 3.373 1 94.06 82 GLY B O 1
ATOM 1839 N N . LYS B 1 83 ? -1.984 34.844 3.98 1 96.12 83 LYS B N 1
ATOM 1840 C CA . LYS B 1 83 ? -2.562 33.938 2.99 1 96.12 83 LYS B CA 1
ATOM 1841 C C . LYS B 1 83 ? -3.285 32.75 3.662 1 96.12 83 LYS B C 1
ATOM 1843 O O . LYS B 1 83 ? -2.82 32.25 4.676 1 96.12 83 LYS B O 1
ATOM 1848 N N . PRO B 1 84 ? -4.355 32.375 3.076 1 96.94 84 PRO B N 1
ATOM 1849 C CA . PRO B 1 84 ? -5.059 31.234 3.648 1 96.94 84 PRO B CA 1
ATOM 1850 C C . PRO B 1 84 ? -4.277 29.938 3.49 1 96.94 84 PRO B C 1
ATOM 1852 O O . PRO B 1 84 ? -3.615 29.719 2.471 1 96.94 84 PRO B O 1
ATOM 1855 N N . VAL B 1 85 ? -4.41 29.125 4.547 1 97.94 85 VAL B N 1
ATOM 1856 C CA . VAL B 1 85 ? -3.881 27.766 4.512 1 97.94 85 VAL B CA 1
ATOM 1857 C C . VAL B 1 85 ? -5.023 26.766 4.617 1 97.94 85 VAL B C 1
ATOM 1859 O O . VAL B 1 85 ? -5.484 26.453 5.719 1 97.94 85 VAL B O 1
ATOM 1862 N N . PRO B 1 86 ? -5.484 26.266 3.521 1 98.69 86 PRO B N 1
ATOM 1863 C CA . PRO B 1 86 ? -6.547 25.266 3.584 1 98.69 86 PRO B CA 1
ATOM 1864 C C . PRO B 1 86 ? -6.219 24.125 4.535 1 98.69 86 PRO B C 1
ATOM 1866 O O . PRO B 1 86 ? -5.098 23.609 4.52 1 98.69 86 PRO B O 1
ATOM 1869 N N . ALA B 1 87 ? -7.191 23.797 5.383 1 98.81 87 ALA B N 1
ATOM 1870 C CA . ALA B 1 87 ? -7.082 22.719 6.363 1 98.81 87 ALA B CA 1
ATOM 1871 C C . ALA B 1 87 ? -5.871 22.922 7.27 1 98.81 87 ALA B C 1
ATOM 1873 O O . ALA B 1 87 ?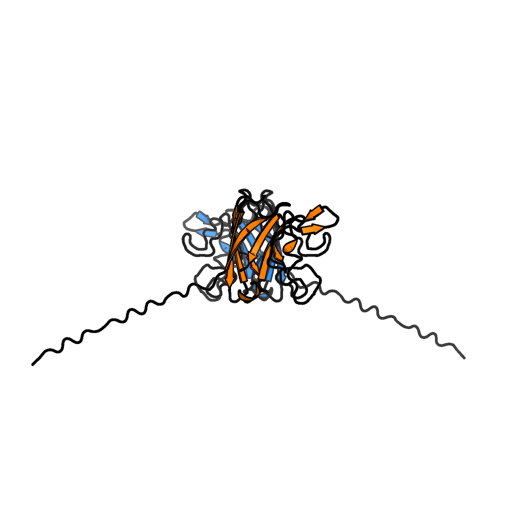 -5.297 21.953 7.773 1 98.81 87 ALA B O 1
ATOM 1874 N N . GLY B 1 88 ? -5.512 24.172 7.422 1 98.62 88 GLY B N 1
ATOM 1875 C CA . GLY B 1 88 ? -4.387 24.484 8.297 1 98.62 88 GLY B CA 1
ATOM 1876 C C . GLY B 1 88 ? -4.629 24.094 9.742 1 98.62 88 GLY B C 1
ATOM 1877 O O . GLY B 1 88 ? -3.68 23.859 10.492 1 98.62 88 GLY B O 1
ATOM 1878 N N . GLY B 1 89 ? -5.859 24.016 10.109 1 98.75 89 GLY B N 1
ATOM 1879 C CA . GLY B 1 89 ? -6.234 23.656 11.469 1 98.75 89 GLY B CA 1
ATOM 1880 C C . GLY B 1 89 ? -5.781 22.266 11.867 1 98.75 89 GLY B C 1
ATOM 1881 O O . GLY B 1 89 ? -5.68 21.953 13.055 1 98.75 89 GLY B O 1
ATOM 1882 N N . ALA B 1 90 ? -5.52 21.422 10.898 1 98.81 90 ALA B N 1
ATOM 1883 C CA . ALA B 1 90 ? -5.102 20.047 11.172 1 98.81 90 ALA B CA 1
ATOM 1884 C C . ALA B 1 90 ? -3.695 20.016 11.766 1 98.81 90 ALA B C 1
ATOM 1886 O O . ALA B 1 90 ? -3.277 19 12.328 1 98.81 90 ALA B O 1
ATOM 1887 N N . GLY B 1 91 ? -2.969 21.125 11.57 1 98.56 91 GLY B N 1
ATOM 1888 C CA . GLY B 1 91 ? -1.584 21.125 12.016 1 98.56 91 GLY B CA 1
ATOM 1889 C C . GLY B 1 91 ? -0.691 20.219 11.188 1 98.56 91 GLY B C 1
ATOM 1890 O O . GLY B 1 91 ? -1.01 19.922 10.039 1 98.56 91 GLY B O 1
ATOM 1891 N N . GLY B 1 92 ? 0.541 19.922 11.695 1 98.44 92 GLY B N 1
ATOM 1892 C CA . GLY B 1 92 ? 1.501 19.062 11.016 1 98.44 92 GLY B CA 1
ATOM 1893 C C . GLY B 1 92 ? 1.209 17.578 11.18 1 98.44 92 GLY B C 1
ATOM 1894 O O . GLY B 1 92 ? 0.168 17.203 11.719 1 98.44 92 GLY B O 1
ATOM 1895 N N . HIS B 1 93 ? 2.117 16.766 10.648 1 98.88 93 HIS B N 1
ATOM 1896 C CA . HIS B 1 93 ? 1.975 15.328 10.797 1 98.88 93 HIS B CA 1
ATOM 1897 C C . HIS B 1 93 ? 1.911 14.93 12.273 1 98.88 93 HIS B C 1
ATOM 1899 O O . HIS B 1 93 ? 2.633 15.492 13.102 1 98.88 93 HIS B O 1
ATOM 1905 N N . TRP B 1 94 ? 1.038 14 12.625 1 98.94 94 TRP B N 1
ATOM 1906 C CA . TRP B 1 94 ? 0.955 13.438 13.977 1 98.94 94 TRP B CA 1
ATOM 1907 C C . TRP B 1 94 ? 2.293 12.836 14.398 1 98.94 94 TRP B C 1
ATOM 1909 O O . TRP B 1 94 ? 2.76 11.859 13.805 1 98.94 94 TRP B O 1
ATOM 1919 N N . ASP B 1 95 ? 2.932 13.445 15.422 1 98.75 95 ASP B N 1
ATOM 1920 C CA . ASP B 1 95 ? 4.27 13.086 15.891 1 98.75 95 ASP B CA 1
ATOM 1921 C C . ASP B 1 95 ? 4.359 13.18 17.406 1 98.75 95 ASP B C 1
ATOM 1923 O O . ASP B 1 95 ? 5.102 14.008 17.938 1 98.75 95 ASP B O 1
ATOM 1927 N N . PRO B 1 96 ? 3.703 12.2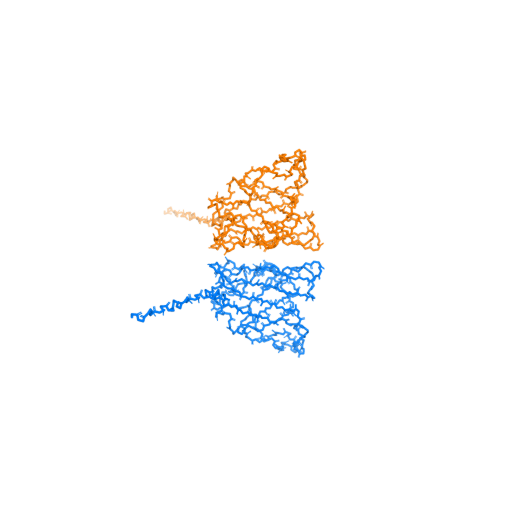5 18.094 1 98.5 96 PRO B N 1
ATOM 1928 C CA . PRO B 1 96 ? 3.633 12.344 19.562 1 98.5 96 PRO B CA 1
ATOM 1929 C C . PRO B 1 96 ? 5 12.211 20.234 1 98.5 96 PRO B C 1
ATOM 1931 O O . PRO B 1 96 ? 5.18 12.648 21.359 1 98.5 96 PRO B O 1
ATOM 1934 N N . LYS B 1 97 ? 5.945 11.633 19.609 1 98 97 LYS B N 1
ATOM 1935 C CA . LYS B 1 97 ? 7.277 11.461 20.188 1 98 97 LYS B CA 1
ATOM 1936 C C . LYS B 1 97 ? 8.203 12.594 19.781 1 98 97 LYS B C 1
ATOM 1938 O O . LYS B 1 97 ? 9.406 12.562 20.062 1 98 97 LYS B O 1
ATOM 1943 N N . ASN B 1 98 ? 7.711 13.523 19.016 1 98.25 98 ASN B N 1
ATOM 1944 C CA . ASN B 1 98 ? 8.477 14.688 18.562 1 98.25 98 ASN B CA 1
ATOM 1945 C C . ASN B 1 98 ? 9.742 14.266 17.828 1 98.25 98 ASN B C 1
ATOM 1947 O O . ASN B 1 98 ? 10.828 14.766 18.125 1 98.25 98 ASN B O 1
ATOM 1951 N N . THR B 1 99 ? 9.648 13.328 16.938 1 98.19 99 THR B N 1
ATOM 1952 C CA . THR B 1 99 ? 10.789 12.844 16.156 1 98.19 99 THR B CA 1
ATOM 1953 C C . THR B 1 99 ? 11.305 13.938 15.227 1 98.19 99 THR B C 1
ATOM 1955 O O . THR B 1 99 ? 12.5 13.992 14.922 1 98.19 99 THR B O 1
ATOM 1958 N N . GLY B 1 100 ? 10.383 14.719 14.688 1 97.94 100 GLY B N 1
ATOM 1959 C CA . GLY B 1 100 ? 10.742 15.773 13.75 1 97.94 100 GLY B CA 1
ATOM 1960 C C . GLY B 1 100 ? 11.188 15.242 12.398 1 97.94 100 GLY B C 1
ATOM 1961 O O . GLY B 1 100 ? 11.883 15.938 11.656 1 97.94 100 GLY B O 1
ATOM 1962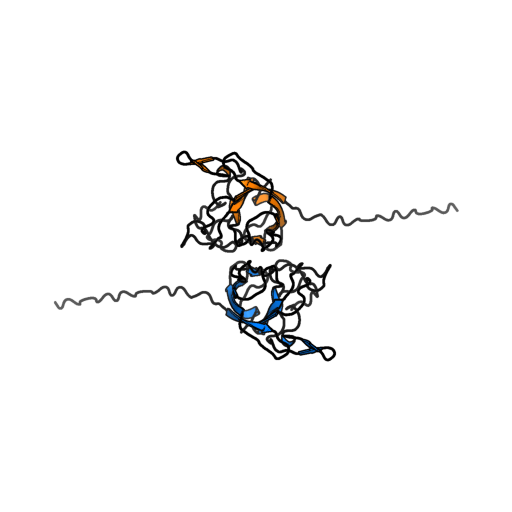 N N . LYS B 1 101 ? 10.836 14 12.102 1 98.19 101 LYS B N 1
ATOM 1963 C CA . LYS B 1 101 ? 11.328 13.328 10.898 1 98.19 101 LYS B CA 1
ATOM 1964 C C . LYS B 1 101 ? 10.18 12.68 10.133 1 98.19 101 LYS B C 1
ATOM 1966 O O . LYS B 1 101 ? 9.422 11.883 10.688 1 98.19 101 LYS B O 1
ATOM 1971 N N . HIS B 1 102 ? 10 13.086 8.875 1 98.62 102 HIS B N 1
ATOM 1972 C CA . HIS B 1 102 ? 9.125 12.367 7.957 1 98.62 102 HIS B CA 1
ATOM 1973 C C . HIS B 1 102 ? 9.781 11.078 7.465 1 98.62 102 HIS B C 1
ATOM 1975 O O . HIS B 1 102 ? 10.969 11.078 7.125 1 98.62 102 HIS B O 1
ATOM 1981 N N . SER B 1 103 ? 9.047 10.008 7.492 1 98.12 103 SER B N 1
ATOM 1982 C CA . SER B 1 103 ? 9.633 8.719 7.1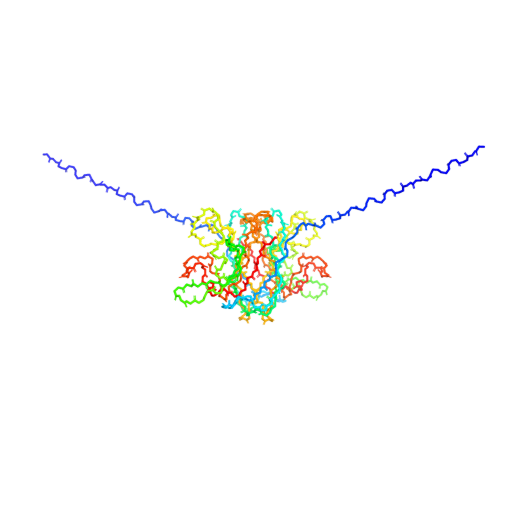21 1 98.12 103 SER B CA 1
ATOM 1983 C C . SER B 1 103 ? 8.562 7.73 6.688 1 98.12 103 SER B C 1
ATOM 1985 O O . SER B 1 103 ? 7.418 8.109 6.441 1 98.12 103 SER B O 1
ATOM 1987 N N . PHE B 1 104 ? 9 6.5 6.516 1 98.56 104 PHE B N 1
ATOM 1988 C CA . PHE B 1 104 ? 8.086 5.449 6.086 1 98.56 104 PHE B CA 1
ATOM 1989 C C . PHE B 1 104 ? 7.145 5.059 7.215 1 98.56 104 PHE B C 1
ATOM 1991 O O . PHE B 1 104 ? 7.48 5.203 8.391 1 98.56 104 PHE B O 1
ATOM 1998 N N . PRO B 1 105 ? 5.957 4.512 6.844 1 98.69 105 PRO B N 1
ATOM 1999 C CA . PRO B 1 105 ? 4.992 4.047 7.84 1 98.69 105 PRO B CA 1
ATOM 2000 C C . PRO B 1 105 ? 5.559 2.961 8.75 1 98.69 105 PRO B C 1
ATOM 2002 O O . PRO B 1 105 ? 4.988 2.68 9.805 1 98.69 105 PRO B O 1
ATOM 2005 N N . TRP B 1 106 ? 6.664 2.33 8.367 1 98.62 106 TRP B N 1
ATOM 2006 C CA . TRP B 1 106 ? 7.238 1.226 9.133 1 98.62 106 TRP B CA 1
ATOM 2007 C C . TRP B 1 106 ? 8.586 1.619 9.727 1 98.62 106 TRP B C 1
ATOM 2009 O O . TRP B 1 106 ? 9.469 0.775 9.898 1 98.62 106 TRP B O 1
ATOM 2019 N N . ASP B 1 107 ? 8.758 2.828 9.898 1 98.06 107 ASP B N 1
ATOM 2020 C CA . ASP B 1 107 ? 9.945 3.387 10.531 1 98.06 107 ASP B CA 1
ATOM 2021 C C . ASP B 1 107 ? 9.602 4.055 11.859 1 98.06 107 ASP B C 1
ATOM 2023 O O . ASP B 1 107 ? 8.945 5.098 11.883 1 98.06 107 ASP B O 1
ATOM 2027 N N . ASP B 1 108 ? 10.164 3.607 12.992 1 98 108 ASP B N 1
ATOM 2028 C CA . ASP B 1 108 ? 9.852 4.121 14.32 1 98 108 ASP B CA 1
ATOM 2029 C C . ASP B 1 108 ? 10.539 5.465 14.57 1 98 108 ASP B C 1
ATOM 2031 O O . ASP B 1 108 ? 10.211 6.172 15.523 1 98 108 ASP B O 1
ATOM 2035 N N . GLY B 1 109 ? 11.406 5.77 13.742 1 98 109 GLY B N 1
ATOM 2036 C CA . GLY B 1 109 ? 12.164 7 13.93 1 98 109 GLY B CA 1
ATOM 2037 C C . GLY B 1 109 ? 11.492 8.211 13.305 1 98 109 GLY B C 1
ATOM 2038 O O . GLY B 1 109 ? 12.023 9.32 13.359 1 98 109 GLY B O 1
ATOM 2039 N N . GLY B 1 110 ? 10.328 8.031 12.695 1 98.25 110 GLY B N 1
ATOM 2040 C CA . GLY B 1 110 ? 9.609 9.117 12.047 1 98.25 110 GLY B CA 1
ATOM 2041 C C . GLY B 1 110 ? 8.25 9.391 12.672 1 98.25 110 GLY B C 1
ATOM 2042 O O . GLY B 1 110 ? 7.906 8.805 13.703 1 98.25 110 GLY B O 1
ATOM 2043 N N . HIS B 1 111 ? 7.5 10.391 12.039 1 98.81 111 HIS B N 1
ATOM 2044 C CA . HIS B 1 111 ? 6.16 10.711 12.523 1 98.81 111 HIS B CA 1
ATOM 2045 C C . HIS B 1 111 ? 5.285 9.461 12.586 1 98.81 111 HIS B C 1
ATOM 2047 O O . HIS B 1 111 ? 5.336 8.617 11.695 1 98.81 111 HIS B O 1
ATOM 2053 N N . LEU B 1 112 ? 4.492 9.398 13.633 1 98.75 112 LEU B N 1
ATOM 2054 C CA . LEU B 1 112 ? 3.539 8.305 13.773 1 98.75 112 LEU B CA 1
ATOM 2055 C C . LEU B 1 112 ? 2.469 8.375 12.688 1 98.75 112 LEU B C 1
ATOM 2057 O O . LEU B 1 112 ? 1.965 7.348 12.234 1 98.75 112 LEU B O 1
ATOM 2061 N N . GLY B 1 113 ? 2.162 9.57 12.219 1 98.88 113 GLY B N 1
ATOM 2062 C CA . GLY B 1 113 ? 1.067 9.797 11.289 1 98.88 113 GLY B CA 1
ATOM 2063 C C . GLY B 1 113 ? 1.464 9.594 9.836 1 98.88 113 GLY B C 1
ATOM 2064 O O . GLY B 1 113 ? 0.645 9.766 8.938 1 98.88 113 GLY B O 1
ATOM 2065 N N . ASP B 1 114 ? 2.75 9.242 9.555 1 98.88 114 ASP B N 1
ATOM 2066 C CA . ASP B 1 114 ? 3.189 8.977 8.188 1 98.88 114 ASP B CA 1
ATOM 2067 C C . ASP B 1 114 ? 2.623 7.648 7.68 1 98.88 114 ASP B C 1
ATOM 2069 O O . ASP B 1 114 ? 3.039 6.578 8.125 1 98.88 114 ASP B O 1
ATOM 2073 N N . LEU B 1 115 ? 1.704 7.719 6.746 1 98.94 115 LEU B N 1
ATOM 2074 C CA . LEU B 1 115 ? 1.059 6.551 6.16 1 98.94 115 LEU B CA 1
ATOM 2075 C C . LEU B 1 115 ? 1.666 6.219 4.801 1 98.94 115 LEU B C 1
ATOM 2077 O O . LEU B 1 115 ? 2.467 6.992 4.266 1 98.94 115 LEU B O 1
ATOM 2081 N N . PRO B 1 116 ? 1.381 4.926 4.25 1 98.88 116 PRO B N 1
ATOM 2082 C CA . PRO B 1 116 ? 1.725 4.723 2.842 1 98.88 116 PRO B CA 1
ATOM 2083 C C . PRO B 1 116 ? 1.086 5.758 1.921 1 98.88 116 PRO B C 1
ATOM 2085 O O . PRO B 1 116 ? 0.002 6.27 2.217 1 98.88 116 PRO B O 1
ATOM 2088 N N . ALA B 1 117 ? 1.781 6.055 0.832 1 98.81 117 ALA B N 1
ATOM 2089 C CA . ALA B 1 117 ? 1.188 6.984 -0.126 1 98.81 117 ALA B CA 1
ATOM 2090 C C . ALA B 1 117 ? -0.13 6.441 -0.673 1 98.81 117 ALA B C 1
ATOM 2092 O O . ALA B 1 117 ? -0.312 5.227 -0.777 1 98.81 117 ALA B O 1
ATOM 2093 N N . LEU B 1 118 ? -1.02 7.348 -0.905 1 98.88 118 LEU B N 1
ATOM 2094 C CA . LEU B 1 118 ? -2.281 7.02 -1.559 1 98.88 118 LEU B CA 1
ATOM 2095 C C . LEU B 1 118 ? -2.131 7.047 -3.076 1 98.88 118 LEU B C 1
ATOM 2097 O O . LEU B 1 118 ? -1.672 8.047 -3.641 1 98.88 118 LEU B O 1
ATOM 2101 N N . ILE B 1 119 ? -2.465 5.977 -3.721 1 98.75 119 ILE B N 1
ATOM 2102 C CA . ILE B 1 119 ? -2.375 5.941 -5.176 1 98.75 119 ILE B CA 1
ATOM 2103 C C . ILE B 1 119 ? -3.775 5.992 -5.781 1 98.75 119 ILE B C 1
ATOM 2105 O O . ILE B 1 119 ? -4.648 5.203 -5.406 1 98.75 119 ILE B O 1
ATOM 2109 N N . VAL B 1 120 ? -3.957 6.918 -6.613 1 98.81 120 VAL B N 1
ATOM 2110 C CA . VAL B 1 120 ? -5.215 7.113 -7.328 1 98.81 120 VAL B CA 1
ATOM 2111 C C . VAL B 1 120 ? -5.07 6.633 -8.773 1 98.81 120 VAL B C 1
ATOM 2113 O O . VAL B 1 120 ? -4.145 7.035 -9.477 1 98.81 120 VAL B O 1
ATOM 2116 N N . THR B 1 121 ? -5.98 5.742 -9.148 1 98.31 121 THR B N 1
ATOM 2117 C CA . THR B 1 121 ? -5.926 5.152 -10.484 1 98.31 121 THR B CA 1
ATOM 2118 C C . THR B 1 121 ? -6.395 6.152 -11.539 1 98.31 121 THR B C 1
ATOM 2120 O O . THR B 1 121 ? -6.848 7.246 -11.203 1 98.31 121 THR B O 1
ATOM 2123 N N . ALA B 1 122 ? -6.277 5.746 -12.758 1 97.88 122 ALA B N 1
ATOM 2124 C CA . ALA B 1 122 ? -6.508 6.629 -13.898 1 97.88 122 ALA B CA 1
ATOM 2125 C C . ALA B 1 122 ? -7.934 7.172 -13.891 1 97.88 122 ALA B C 1
ATOM 2127 O O . ALA B 1 122 ? -8.195 8.266 -14.406 1 97.88 122 ALA B O 1
ATOM 2128 N N . ASP B 1 123 ? -8.852 6.508 -13.312 1 97.5 123 ASP B N 1
ATOM 2129 C CA . ASP B 1 123 ? -10.25 6.918 -13.297 1 97.5 123 ASP B CA 1
ATOM 2130 C C . ASP B 1 123 ? -10.547 7.84 -12.117 1 97.5 123 ASP B C 1
ATOM 2132 O O . ASP B 1 123 ? -11.703 8.164 -11.844 1 97.5 123 ASP B O 1
ATOM 2136 N N . GLY B 1 124 ? -9.562 8.148 -11.336 1 98.38 124 GLY B N 1
ATOM 2137 C CA . GLY B 1 124 ? -9.719 9.109 -10.258 1 98.38 124 GLY B CA 1
ATOM 2138 C C . GLY B 1 124 ? -10.156 8.477 -8.953 1 98.38 124 GLY B C 1
ATOM 2139 O O . GLY B 1 124 ? -10.641 9.172 -8.055 1 98.38 124 GLY B O 1
ATOM 2140 N N . LYS B 1 125 ? -9.969 7.164 -8.867 1 98.62 125 LYS B N 1
ATOM 2141 C CA . LYS B 1 125 ? -10.461 6.461 -7.691 1 98.62 125 LYS B CA 1
ATOM 2142 C C . LYS B 1 125 ? -9.312 5.883 -6.871 1 98.62 125 LYS B C 1
ATOM 2144 O O . LYS B 1 125 ? -8.266 5.539 -7.418 1 98.62 125 LYS B O 1
ATOM 2149 N N . ALA B 1 126 ? -9.43 5.824 -5.613 1 98.75 126 ALA B N 1
ATOM 2150 C CA . ALA B 1 126 ? -8.594 5.066 -4.691 1 98.75 126 ALA B CA 1
ATOM 2151 C C . ALA B 1 126 ? -9.422 4.094 -3.859 1 98.75 126 ALA B C 1
ATOM 2153 O O . ALA B 1 126 ? -10.383 4.5 -3.199 1 98.75 126 ALA B O 1
ATOM 2154 N N . SER B 1 127 ? -9.031 2.834 -3.883 1 98.56 127 SER B N 1
ATOM 2155 C CA . SER B 1 127 ? -9.891 1.864 -3.205 1 98.56 127 SER B CA 1
ATOM 2156 C C . SER B 1 127 ? -9.062 0.771 -2.537 1 98.56 127 SER B C 1
ATOM 2158 O O . SER B 1 127 ? -9.609 -0.111 -1.872 1 98.56 127 SER B O 1
ATOM 2160 N N . GLN B 1 128 ? -7.758 0.775 -2.689 1 98.5 128 GLN B N 1
ATOM 2161 C CA . GLN B 1 128 ? -6.93 -0.287 -2.125 1 98.5 128 GLN B CA 1
ATOM 2162 C C . GLN B 1 128 ? -6.559 0.017 -0.676 1 98.5 128 GLN B C 1
ATOM 2164 O O . GLN B 1 128 ? -6.141 1.132 -0.359 1 98.5 128 GLN B O 1
ATOM 2169 N N . PRO B 1 129 ? -6.668 -0.926 0.176 1 98.75 129 PRO B N 1
ATOM 2170 C CA . PRO B 1 129 ? -6.355 -0.699 1.588 1 98.75 129 PRO B CA 1
ATOM 2171 C C . PRO B 1 129 ? -4.863 -0.487 1.834 1 98.75 129 PRO B C 1
ATOM 2173 O O . PRO B 1 129 ? -4.031 -1.042 1.113 1 98.75 129 PRO B O 1
ATOM 2176 N N . LEU B 1 130 ? -4.566 0.314 2.855 1 98.88 130 LEU B N 1
ATOM 2177 C CA . LEU B 1 130 ? -3.209 0.654 3.268 1 98.88 130 LEU B CA 1
ATOM 2178 C C . LEU B 1 130 ? -2.977 0.287 4.73 1 98.88 130 LEU B C 1
ATOM 2180 O O . LEU B 1 130 ? -3.758 0.672 5.602 1 98.88 130 LEU B O 1
ATOM 2184 N N . LEU B 1 131 ? -1.91 -0.428 5.02 1 98.88 131 LEU B N 1
ATOM 2185 C CA . LEU B 1 131 ? -1.574 -0.829 6.379 1 98.88 131 LEU B CA 1
ATOM 2186 C C . LEU B 1 131 ? -0.638 0.185 7.031 1 98.88 131 LEU B C 1
ATOM 2188 O O . LEU B 1 131 ? 0.373 0.571 6.438 1 98.88 131 LEU B O 1
ATOM 2192 N N . ALA B 1 132 ? -0.996 0.653 8.133 1 98.81 132 ALA B N 1
ATOM 2193 C CA . ALA B 1 132 ? -0.131 1.429 9.023 1 98.81 132 ALA B CA 1
ATOM 2194 C C . ALA B 1 132 ? 0.282 0.609 10.242 1 98.81 132 ALA B C 1
ATOM 2196 O O . ALA B 1 132 ? -0.422 0.594 11.25 1 98.81 132 ALA B O 1
ATOM 2197 N N . PRO B 1 133 ? 1.439 0.067 10.195 1 98.81 133 PRO B N 1
ATOM 2198 C CA . PRO B 1 133 ? 1.765 -0.933 11.219 1 98.81 133 PRO B CA 1
ATOM 2199 C C . PRO B 1 133 ? 2.102 -0.308 12.57 1 98.81 133 PRO B C 1
ATOM 2201 O O . PRO B 1 133 ? 2.041 -0.985 13.602 1 98.81 133 PRO B O 1
ATOM 2204 N N . LYS B 1 134 ? 2.416 0.976 12.625 1 98.75 134 LYS B N 1
ATOM 2205 C CA . LYS B 1 134 ? 2.789 1.627 13.875 1 98.75 134 LYS B CA 1
ATOM 2206 C C . LYS B 1 134 ? 1.558 1.958 14.711 1 98.75 134 LYS B C 1
ATOM 2208 O O . LYS B 1 134 ? 1.659 2.154 15.922 1 98.75 134 LYS B O 1
ATOM 2213 N N . ILE B 1 135 ? 0.42 2.152 14.047 1 98.75 135 ILE B N 1
ATOM 2214 C CA . ILE B 1 135 ? -0.822 2.494 14.727 1 98.75 135 ILE B CA 1
ATOM 2215 C C . ILE B 1 135 ? -1.579 1.22 15.094 1 98.75 135 ILE B C 1
ATOM 2217 O O . ILE B 1 135 ? -2.027 0.483 14.211 1 98.75 135 ILE B O 1
ATOM 2221 N N . LYS B 1 136 ? -1.774 1.009 16.406 1 97.62 136 LYS B N 1
ATOM 2222 C CA . LYS B 1 136 ? -2.236 -0.305 16.844 1 97.62 136 LYS B CA 1
ATOM 2223 C C . LYS B 1 136 ? -3.725 -0.278 17.188 1 97.62 136 LYS B C 1
ATOM 2225 O O . LYS B 1 136 ? -4.438 -1.259 16.969 1 97.62 136 LYS B O 1
ATOM 2230 N N . LYS B 1 137 ? -4.148 0.876 17.734 1 97.81 137 LYS B N 1
ATOM 2231 C CA . LYS B 1 137 ? -5.523 0.961 18.219 1 97.81 137 LYS B CA 1
ATOM 2232 C C . LYS B 1 137 ? -6.27 2.117 17.562 1 97.81 137 LYS B C 1
ATOM 2234 O O . LYS B 1 137 ? -5.699 3.191 17.359 1 97.81 137 LYS B O 1
ATOM 2239 N N . LEU B 1 138 ? -7.562 1.882 17.281 1 98.06 138 LEU B N 1
ATOM 2240 C CA . LEU B 1 138 ? -8.414 2.898 16.672 1 98.06 138 LEU B CA 1
ATOM 2241 C C . LEU B 1 138 ? -8.516 4.125 17.578 1 98.06 138 LEU B C 1
ATOM 2243 O O . LEU B 1 138 ? -8.547 5.258 17.094 1 98.06 138 LEU B O 1
ATOM 2247 N N . ASP B 1 139 ? -8.531 3.877 18.844 1 97.31 139 ASP B N 1
ATOM 2248 C CA . ASP B 1 139 ? -8.727 4.961 19.797 1 97.31 139 ASP B CA 1
ATOM 2249 C C . ASP B 1 139 ? -7.578 5.969 19.734 1 97.31 139 ASP B C 1
ATOM 2251 O O . ASP B 1 139 ? -7.766 7.148 20.047 1 97.31 139 ASP B O 1
ATOM 2255 N N . GLU B 1 140 ? -6.43 5.531 19.328 1 97.75 140 GLU B N 1
ATOM 2256 C CA . GLU B 1 140 ? -5.281 6.426 19.203 1 97.75 140 GLU B CA 1
ATOM 2257 C C . GLU B 1 140 ? -5.527 7.492 18.141 1 97.75 140 GLU B C 1
ATOM 2259 O O . GLU B 1 140 ? -4.902 8.555 18.156 1 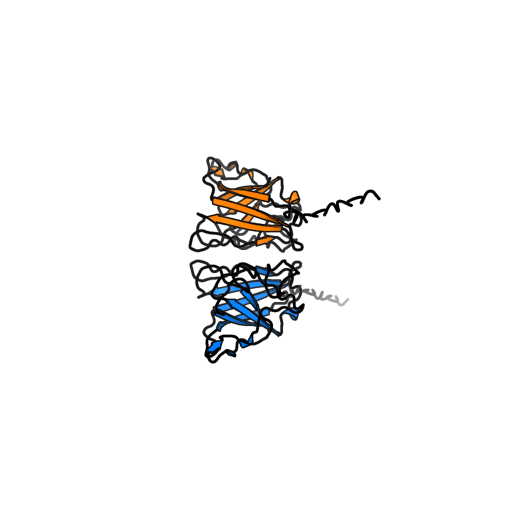97.75 140 GLU B O 1
ATOM 2264 N N . LEU B 1 141 ? -6.395 7.199 17.219 1 98.75 141 LEU B N 1
ATOM 2265 C CA . LEU B 1 141 ? -6.586 8.039 16.047 1 98.75 141 LEU B CA 1
ATOM 2266 C C . LEU B 1 141 ? -7.586 9.156 16.344 1 98.75 141 LEU B C 1
ATOM 2268 O O . LEU B 1 141 ? -7.625 10.164 15.625 1 98.75 141 LEU B O 1
ATOM 2272 N N . LYS B 1 142 ? -8.43 8.922 17.328 1 98 142 LYS B N 1
ATOM 2273 C CA . LYS B 1 142 ? -9.406 9.953 17.688 1 98 142 LYS B CA 1
ATOM 2274 C C . LYS B 1 142 ? -8.711 11.242 18.109 1 98 142 LYS B C 1
ATOM 2276 O O . LYS B 1 142 ? -7.684 11.195 18.797 1 98 142 LYS B O 1
ATOM 2281 N N . GLY B 1 143 ? -9.305 12.352 17.688 1 98.25 143 GLY B N 1
ATOM 2282 C CA . GLY B 1 143 ? -8.688 13.625 18.016 1 98.25 143 GLY B CA 1
ATOM 2283 C C . GLY B 1 143 ? -7.625 14.047 17.016 1 98.25 143 GLY B C 1
ATOM 2284 O O . GLY B 1 143 ? -6.77 14.883 17.328 1 98.25 143 GLY B O 1
ATOM 2285 N N . HIS B 1 144 ? -7.621 13.391 15.859 1 98.94 144 HIS B N 1
ATOM 2286 C CA . HIS B 1 144 ? -6.707 13.719 14.766 1 98.94 144 HIS B CA 1
ATOM 2287 C C . HIS B 1 144 ? -7.461 13.938 13.461 1 98.94 144 HIS B C 1
ATOM 2289 O O . HIS B 1 144 ? -8.695 13.922 13.445 1 98.94 144 HIS B O 1
ATOM 2295 N N . ALA B 1 145 ? -6.742 14.227 12.398 1 98.94 145 ALA B N 1
ATOM 2296 C CA . ALA B 1 145 ? -7.336 14.406 11.07 1 98.94 145 ALA B CA 1
ATOM 2297 C C . ALA B 1 145 ? -6.582 13.609 10.023 1 98.94 145 ALA B C 1
ATOM 2299 O O . ALA B 1 145 ? -5.359 13.453 10.102 1 98.94 145 ALA B O 1
ATOM 2300 N N . LEU B 1 146 ? -7.32 13.094 9.148 1 99 146 LEU B N 1
ATOM 2301 C CA . LEU B 1 146 ? -6.762 12.422 7.973 1 99 146 LEU B CA 1
ATOM 2302 C C . LEU B 1 146 ? -6.594 13.406 6.82 1 99 146 LEU B C 1
ATOM 2304 O O . LEU B 1 146 ? -7.496 14.195 6.535 1 99 146 LEU B O 1
ATOM 2308 N N . MET B 1 147 ? -5.398 13.422 6.141 1 99 147 MET B N 1
ATOM 2309 C CA . MET B 1 147 ? -5.051 14.422 5.133 1 99 147 MET B CA 1
ATOM 2310 C C . MET B 1 147 ? -4.562 13.75 3.852 1 99 147 MET B C 1
ATOM 2312 O O . MET B 1 147 ? -3.754 12.828 3.898 1 99 147 MET B O 1
ATOM 2316 N N . ILE B 1 148 ? -5.137 14.117 2.748 1 98.94 148 ILE B N 1
ATOM 2317 C CA . ILE B 1 148 ? -4.59 13.812 1.429 1 98.94 148 ILE B CA 1
ATOM 2318 C C . ILE B 1 148 ? -3.939 15.055 0.837 1 98.94 148 ILE B C 1
ATOM 2320 O O . ILE B 1 148 ? -4.551 16.125 0.8 1 98.94 148 ILE B O 1
ATOM 2324 N N . HIS B 1 149 ? -2.734 14.945 0.435 1 98.88 149 HIS B N 1
ATOM 2325 C CA . HIS B 1 149 ? -2.016 16.047 -0.191 1 98.88 149 HIS B CA 1
ATOM 2326 C C . HIS B 1 149 ? -2.113 15.977 -1.711 1 98.88 149 HIS B C 1
ATOM 2328 O O . HIS B 1 149 ? -2.406 14.914 -2.271 1 98.88 149 HIS B O 1
ATOM 2334 N N . ALA B 1 150 ? -1.832 17.094 -2.355 1 98.44 150 ALA B N 1
ATOM 2335 C CA . ALA B 1 150 ? -1.891 17.188 -3.812 1 98.44 150 ALA B CA 1
ATOM 2336 C C . ALA B 1 150 ? -0.681 16.516 -4.457 1 98.44 150 ALA B C 1
ATOM 2338 O O . ALA B 1 150 ? -0.794 15.914 -5.523 1 98.44 150 ALA B O 1
ATOM 2339 N N . GLY B 1 151 ? 0.442 16.625 -3.846 1 97.69 151 GLY B N 1
ATOM 2340 C CA . GLY B 1 151 ? 1.66 16 -4.34 1 97.69 151 GLY B CA 1
ATOM 2341 C C . GLY B 1 151 ? 1.919 14.641 -3.738 1 97.69 151 GLY B C 1
ATOM 2342 O O . GLY B 1 151 ? 1.121 14.148 -2.938 1 97.69 151 GLY B O 1
ATOM 2343 N N . GLY B 1 152 ? 2.973 14.031 -4.188 1 97.88 152 GLY B N 1
ATOM 2344 C CA . GLY B 1 152 ? 3.324 12.68 -3.766 1 97.88 152 GLY B CA 1
ATOM 2345 C C . GLY B 1 152 ? 3.941 12.633 -2.381 1 97.88 152 GLY B C 1
ATOM 2346 O O . GLY B 1 152 ? 3.617 13.453 -1.522 1 97.88 152 GLY B O 1
ATOM 2347 N N . ASP B 1 153 ? 4.621 11.617 -2.113 1 98.25 153 ASP B N 1
ATOM 2348 C CA . ASP B 1 153 ? 5.348 11.422 -0.863 1 98.25 153 ASP B CA 1
ATOM 2349 C C . ASP B 1 153 ? 6.629 10.617 -1.093 1 98.25 153 ASP B C 1
ATOM 2351 O O . ASP B 1 153 ? 6.57 9.438 -1.458 1 98.25 153 ASP B O 1
ATOM 2355 N N . ASN B 1 154 ? 7.766 11.188 -0.836 1 97.19 154 ASN B N 1
ATOM 2356 C CA . ASN B 1 154 ? 9.016 10.461 -0.995 1 97.19 154 ASN B CA 1
ATOM 2357 C C . ASN B 1 154 ? 9.453 9.805 0.313 1 97.19 154 ASN B C 1
ATOM 2359 O O . ASN B 1 154 ? 10.555 9.258 0.402 1 97.19 154 ASN B O 1
ATOM 2363 N N . HIS B 1 155 ? 8.602 9.938 1.383 1 98.06 155 HIS B N 1
ATOM 2364 C CA . HIS B 1 155 ? 8.781 9.352 2.707 1 98.06 155 HIS B CA 1
ATOM 2365 C C . HIS B 1 155 ? 10.156 9.695 3.277 1 98.06 155 HIS B C 1
ATOM 2367 O O . HIS B 1 155 ? 10.82 8.836 3.855 1 98.06 155 HIS B O 1
ATOM 2373 N N . SER B 1 156 ? 10.461 10.836 3 1 97.31 156 SER B N 1
ATOM 2374 C CA . SER B 1 156 ? 11.695 11.438 3.482 1 97.31 156 SER B CA 1
ATOM 2375 C C . SER B 1 156 ? 11.586 12.953 3.564 1 97.31 156 SER B C 1
ATOM 2377 O O . SER B 1 156 ? 10.586 13.531 3.131 1 97.31 156 SER B O 1
ATOM 2379 N N . ASP B 1 157 ? 12.562 13.539 4.215 1 98.12 157 ASP B N 1
ATOM 2380 C CA . ASP B 1 157 ? 12.578 15 4.262 1 98.12 157 ASP B CA 1
ATOM 2381 C C . ASP B 1 157 ? 13.477 15.57 3.166 1 98.12 157 ASP B C 1
ATOM 2383 O O . ASP B 1 157 ? 13.664 16.781 3.084 1 98.12 157 ASP B O 1
ATOM 2387 N N . HIS B 1 158 ? 14.07 14.742 2.455 1 95.94 158 HIS B N 1
ATOM 2388 C CA . HIS B 1 158 ? 14.891 15.117 1.308 1 95.94 158 HIS B CA 1
ATOM 2389 C C . HIS B 1 158 ? 14.492 14.328 0.065 1 95.94 158 HIS B C 1
ATOM 2391 O O . HIS B 1 158 ? 14.219 13.125 0.148 1 95.94 158 HIS B O 1
ATOM 2397 N N . PRO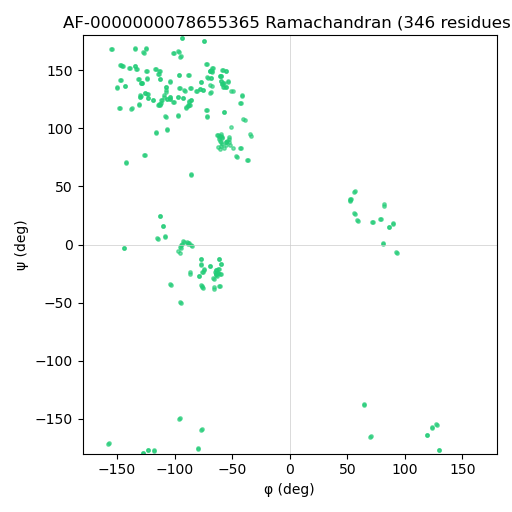 B 1 159 ? 14.422 14.883 -1.114 1 95.06 159 PRO B N 1
ATOM 2398 C CA . PRO B 1 159 ? 14.797 16.25 -1.45 1 95.06 159 PRO B CA 1
ATOM 2399 C C . PRO B 1 159 ? 13.766 17.281 -0.984 1 95.06 159 PRO B C 1
ATOM 2401 O O . PRO B 1 159 ? 14.062 18.484 -0.932 1 95.06 159 PRO B O 1
ATOM 2404 N N . ALA B 1 160 ? 12.5 16.844 -0.792 1 92.31 160 ALA B N 1
ATOM 2405 C CA . ALA B 1 160 ? 11.461 17.766 -0.348 1 92.31 160 ALA B CA 1
ATOM 2406 C C . ALA B 1 160 ? 11.078 17.5 1.104 1 92.31 160 ALA B C 1
ATOM 2408 O O . ALA B 1 160 ? 10.953 16.344 1.519 1 92.31 160 ALA B O 1
ATOM 2409 N N . PRO B 1 161 ? 10.953 18.609 1.855 1 93.75 161 PRO B N 1
ATOM 2410 C CA . PRO B 1 161 ? 10.508 18.422 3.234 1 93.75 161 PRO B CA 1
ATOM 2411 C C . PRO B 1 161 ? 9.133 17.75 3.318 1 93.75 161 PRO B C 1
ATOM 2413 O O . PRO B 1 161 ? 8.289 17.953 2.439 1 93.75 161 PRO B O 1
ATOM 2416 N N . LEU B 1 162 ? 8.992 16.922 4.371 1 95.31 162 LEU B N 1
ATOM 2417 C CA . LEU B 1 162 ? 7.727 16.266 4.695 1 95.31 162 LEU B CA 1
ATOM 2418 C C . LEU B 1 162 ? 7.25 15.406 3.535 1 95.31 162 LEU B C 1
ATOM 2420 O O . LEU B 1 162 ? 6.043 15.203 3.361 1 95.31 162 LEU B O 1
ATOM 2424 N N . GLY B 1 163 ? 8.25 15.008 2.611 1 96.19 163 GLY B N 1
ATOM 2425 C CA . GLY B 1 163 ? 7.949 14.047 1.563 1 96.19 163 GLY B CA 1
ATOM 2426 C C . GLY B 1 163 ? 7.516 14.695 0.263 1 96.19 163 GLY B C 1
ATOM 2427 O O . GLY B 1 163 ? 7.309 14.016 -0.741 1 96.19 163 GLY B O 1
ATOM 2428 N N . GLY B 1 164 ? 7.324 16.031 0.247 1 94.69 164 GLY B N 1
ATOM 2429 C CA . GLY B 1 164 ? 6.945 16.719 -0.972 1 94.69 164 GLY B CA 1
ATOM 2430 C C . GLY B 1 164 ? 5.457 16.656 -1.266 1 94.69 164 GLY B C 1
ATOM 2431 O O . GLY B 1 164 ? 5.055 16.562 -2.426 1 94.69 164 GLY B O 1
ATOM 2432 N N . GLY B 1 165 ? 4.598 16.641 -0.338 1 95.25 165 GLY B N 1
ATOM 2433 C CA . GLY B 1 165 ? 3.162 16.469 -0.505 1 95.25 165 GLY B CA 1
ATOM 2434 C C . GLY B 1 165 ? 2.479 17.703 -1.06 1 95.25 165 GLY B C 1
ATOM 2435 O O . GLY B 1 165 ? 1.381 17.609 -1.615 1 95.25 165 GLY B O 1
ATOM 2436 N N . ALA B 1 166 ? 3.121 18.781 -0.891 1 95 166 ALA B N 1
ATOM 2437 C CA . ALA B 1 166 ? 2.611 20.047 -1.407 1 95 166 ALA B CA 1
ATOM 2438 C C . ALA B 1 166 ? 1.303 20.438 -0.721 1 95 166 ALA B C 1
ATOM 2440 O O . ALA B 1 166 ? 1.203 20.391 0.507 1 95 166 ALA B O 1
ATOM 2441 N N . ALA B 1 167 ? 0.337 20.906 -1.426 1 96.5 167 ALA B N 1
ATOM 2442 C CA . ALA B 1 167 ? -0.884 21.484 -0.862 1 96.5 167 ALA B CA 1
ATOM 2443 C C . ALA B 1 167 ? -1.734 20.406 -0.191 1 96.5 167 ALA B C 1
ATOM 2445 O O . ALA B 1 167 ? -1.703 19.25 -0.594 1 96.5 167 ALA B O 1
ATOM 2446 N N . ARG B 1 168 ? -2.42 20.797 0.791 1 98.69 168 ARG B N 1
ATOM 2447 C CA . ARG B 1 168 ? -3.467 19.984 1.4 1 98.69 168 ARG B CA 1
ATOM 2448 C C . ARG B 1 168 ? -4.691 19.906 0.497 1 98.69 168 ARG B C 1
ATOM 2450 O O . ARG B 1 168 ? -5.328 20.922 0.213 1 98.69 168 ARG B O 1
ATOM 2457 N N . PHE B 1 169 ? -4.969 18.75 0.047 1 98.88 169 PHE B N 1
ATOM 2458 C CA . PHE B 1 169 ? -6.02 18.609 -0.957 1 98.88 169 PHE B CA 1
ATOM 2459 C C . PHE B 1 169 ? -7.352 18.281 -0.302 1 98.88 169 PHE B C 1
ATOM 2461 O O . PHE B 1 169 ? -8.383 18.875 -0.633 1 98.88 169 PHE B O 1
ATOM 2468 N N . ALA B 1 170 ? -7.383 17.281 0.564 1 98.94 170 ALA B N 1
ATOM 2469 C CA . ALA B 1 170 ? -8.594 16.844 1.256 1 98.94 170 ALA B CA 1
ATOM 2470 C C . ALA B 1 170 ? -8.305 16.516 2.717 1 98.94 170 ALA B C 1
ATOM 2472 O O . ALA B 1 170 ? -7.203 16.078 3.053 1 98.94 170 ALA B O 1
ATOM 2473 N N . CYS B 1 171 ? -9.312 16.672 3.516 1 98.94 171 CYS B N 1
ATOM 2474 C CA . CYS B 1 171 ? -9.156 16.547 4.961 1 98.94 171 CYS B CA 1
ATOM 2475 C C . CYS B 1 171 ? -10.422 15.969 5.598 1 98.94 171 CYS B C 1
ATOM 2477 O O . CYS B 1 171 ? -11.531 16.25 5.145 1 98.94 171 CYS B O 1
ATOM 2479 N N . GLY B 1 172 ? -10.281 15.141 6.559 1 98.94 172 GLY B N 1
ATOM 2480 C CA . GLY B 1 172 ? -11.367 14.641 7.383 1 98.94 172 GLY B CA 1
ATOM 2481 C C . GLY B 1 172 ? -10.977 14.453 8.836 1 98.94 172 GLY B C 1
ATOM 2482 O O . GLY B 1 172 ? -9.906 13.922 9.133 1 98.94 172 GLY B O 1
ATOM 2483 N N . VAL B 1 173 ? -11.844 14.875 9.734 1 98.94 173 VAL B N 1
ATOM 2484 C CA . VAL B 1 173 ? -11.594 14.695 11.164 1 98.94 173 VAL B CA 1
ATOM 2485 C C . VAL B 1 173 ? -11.898 13.25 11.562 1 98.94 173 VAL B C 1
ATOM 2487 O O . VAL B 1 173 ? -12.906 12.688 11.148 1 98.94 173 VAL B O 1
ATOM 2490 N N . ILE B 1 174 ? -11.008 12.719 12.289 1 98.88 174 ILE B N 1
ATOM 2491 C CA . ILE B 1 174 ? -11.211 11.367 12.812 1 98.88 174 ILE B CA 1
ATOM 2492 C C . ILE B 1 174 ? -11.945 11.445 14.156 1 98.88 174 ILE B C 1
ATOM 2494 O O . ILE B 1 174 ? -11.422 11.992 15.125 1 98.88 174 ILE B O 1
ATOM 2498 N N . LYS B 1 175 ? -13.117 10.844 14.242 1 95.69 175 LYS B N 1
ATOM 2499 C CA . LYS B 1 175 ? -13.945 10.945 15.438 1 95.69 175 LYS B CA 1
ATOM 2500 C C . LYS B 1 175 ? -14.07 9.602 16.141 1 95.69 175 LYS B C 1
ATOM 2502 O O . LYS B 1 175 ? -13.945 8.547 15.508 1 95.69 175 LYS B O 1
#

InterPro domains:
  IPR001424 Superoxide dismutase, copper/zinc binding domain [PF00080] (40-174)
  IPR001424 Superoxide dismutase, copper/zinc binding domain [cd00305] (32-175)
  IPR018152 Superoxide dismutase, copper/zinc, binding site [PS00087] (66-76)
  IPR024134 Superoxide dismutase (Cu/Zn) / superoxide dismutase copper chaperone [PTHR10003] (27-175)
  IPR036423 Superoxide dismutase-like, copper/zinc binding domain superfamily [G3DSA:2.60.40.200] (20-175)
  IPR036423 Superoxide dismutase-like, copper/zinc binding domain superfamily [SSF49329] (28-175)

Organism: NCBI:txid1005395

Sequence (350 aa):
MKKWIALSVALCASAAVQAADSIKVELKEATAQGEGKSVGFVTITESPYGAVFTPELNGVAPGVHGFHVHANPSCAPTEADGKPVPAGGAGGHWDPKNTGKHSFPWDDGGHLGDLPALIVTADGKASQPLLAPKIKKLDELKGHALMIHAGGDNHSDHPAPLGGGAARFACGVIKMKKWIALSVALCASAAVQAADSIKVELKEATAQGEGKSVGFVTITESPYGAVFTPELNGVAPGVHGFHVHANPSCAPTEADGKPVPAGGAGGHWDPKNTGKHSFPWDDGGHLGDLPALIVTADGKASQPLLAPKIKKLDELKGHALMIHAGGDNHSDHPAPLGGGAARFACGVIK

Foldseek 3Di:
DPPPPPPPPPPPPPPPPPPQDKFKWWKFWFDLQFGHHTQFIWIWGADPQAIKTFTWGFDAAAFWWFKWKAQAQFQGWDDDPRDIATRCRLPGGAAPPPLVWQAELPDPSHHVTGWPIFGAHPRGTTGDMTGRRSHHDLVVSARIKIWIANDHACRGCPPPHNRGNHGTTMMTGTD/DPPPPPPPPPPPPPPPPPPQDKFKWWKFWFDLQFGHHTQFIWIWGADPQAIKTFTWGFDAAAFWWFKWKAQAQFQGWDDDPRHIATRCRLPGGAAPPPLVWQAELPDPSHHVTGWPIFGAHPRGTTGDMTGRRSHHDLVVSARIKIWIANDHACSGCPPPHNRGNHGTTMMTGTD

Radius of gyration: 24.76 Å; Cα contacts (8 Å, |Δi|>4): 984; chains: 2; bounding box: 117×77×58 Å

Solvent-accessible surface area (backbone atoms only — not comparable to full-atom values): 17810 Å² total; per-residue (Å²): 132,85,80,78,78,79,76,77,79,78,78,78,76,72,76,71,74,69,71,74,72,68,41,79,26,55,28,19,28,31,28,70,90,21,75,50,61,72,34,38,36,34,40,36,35,68,44,94,56,12,27,33,43,33,34,52,33,42,85,41,77,57,31,54,16,19,28,33,31,20,47,26,58,30,44,40,41,37,73,54,97,92,34,67,30,33,29,40,45,11,59,58,68,19,38,94,81,66,55,88,31,47,27,44,32,66,37,88,71,20,26,72,19,31,38,58,65,41,60,20,26,72,85,14,34,27,63,70,69,42,70,26,52,74,43,60,54,72,74,74,48,43,59,12,15,43,37,36,25,64,26,30,54,68,45,16,50,62,93,33,62,70,13,40,16,74,54,54,38,27,31,20,50,33,112,134,84,78,77,78,79,77,76,78,78,79,79,77,73,78,70,74,69,73,74,72,67,42,78,27,56,28,18,28,32,29,69,91,20,74,50,62,74,34,37,37,36,40,34,34,67,44,94,59,12,26,33,43,32,35,51,31,41,84,41,76,57,33,55,15,19,28,33,31,20,48,27,57,30,44,40,42,39,72,53,97,90,34,68,30,33,29,40,46,11,59,58,69,19,36,92,81,65,53,86,30,49,26,42,32,65,36,89,72,20,26,72,19,29,39,57,63,41,59,18,26,73,86,14,33,28,63,71,68,41,70,26,51,74,42,62,53,72,74,74,46,43,58,12,14,42,37,36,24,63,25,30,54,67,45,16,50,66,95,35,63,70,13,39,17,74,53,55,38,28,31,18,51,33,113

Secondary structure (DSSP, 8-state):
---------------------EEEEEEEEEETTEEEEEEEEEEEEEETTEEEEEEEE-S--SEEE-EEEESSS----EEETTEEETTGGG-SB--TT-------TT-TTS-TTBPPPEEE-TTS-B---EEETT---GGGGTTEEEEEESS---SSSSSSGGGS--SEEEEEEE-/---------------------EEEEEEEEEETTEEEEEEEEEEEEEETTEEEEEEEE-S--SEEE-EEEESSS----EEETTEEETTGGG-SB--TT-------TT-TTS-TTBPPPEEE-TTS-B---EEETT---GGGGTTEEEEEESS---SSSSSSGGGS--SEEEEEEE-

Nearest PDB structures (foldseek):
  6d52-assembly2_D  TM=9.924E-01  e=1.672E-23  Salmonella enterica subsp. enterica serovar Typhimurium str. ST4/74
  2wwo-assembly1_B  TM=9.926E-01  e=5.315E-23  Yersinia pseudotuberculosis
  2aqr-assembly1_B  TM=9.864E-01  e=5.030E-23  Neisseria meningitidis
  2aqq-assembly1_A  TM=9.839E-01  e=1.214E-22  Neisseria meningitidis
  2aqs-assembly1_B  TM=9.811E-01  e=1.513E-22  Neisseria meningitidis

pLDDT: mean 92.33, std 16.2, range [37.69, 99.0]